Protein AF-U6DXS7-F1 (afdb_monomer_lite)

Organism: Neovison vison (NCBI:txid452646)

Structure (mmCIF, N/CA/C/O backbone):
data_AF-U6DXS7-F1
#
_entry.id   AF-U6DXS7-F1
#
loop_
_atom_site.group_PDB
_atom_site.id
_atom_site.type_symbol
_atom_site.label_atom_id
_atom_site.label_alt_id
_atom_site.label_comp_id
_atom_site.label_asym_id
_atom_site.label_entity_id
_atom_site.label_seq_id
_atom_site.pdbx_PDB_ins_code
_atom_site.Cartn_x
_atom_site.Cartn_y
_atom_site.Cartn_z
_atom_site.occupancy
_atom_site.B_iso_or_equiv
_atom_site.auth_seq_id
_atom_site.auth_comp_id
_atom_site.auth_asym_id
_atom_site.auth_atom_id
_atom_site.pdbx_PDB_model_num
ATOM 1 N N . THR A 1 1 ? -1.077 19.456 -20.149 1.00 58.97 1 THR A N 1
ATOM 2 C CA . THR A 1 1 ? -1.801 18.521 -21.049 1.00 58.97 1 THR A CA 1
ATOM 3 C C . THR A 1 1 ? -1.038 18.094 -22.308 1.00 58.97 1 THR A C 1
ATOM 5 O O . THR A 1 1 ? -1.319 17.002 -22.774 1.00 58.97 1 THR A O 1
ATOM 8 N N . LYS A 1 2 ? -0.034 18.828 -22.832 1.00 59.53 2 LYS A N 1
ATOM 9 C CA . LYS A 1 2 ? 0.814 18.350 -23.958 1.00 59.53 2 LYS A CA 1
ATOM 10 C C . LYS A 1 2 ? 1.990 17.453 -23.541 1.00 59.53 2 LYS A C 1
ATOM 12 O O . LYS A 1 2 ? 2.198 16.410 -24.142 1.00 59.53 2 LYS A O 1
ATOM 17 N N . CYS A 1 3 ? 2.721 17.796 -22.482 1.00 61.38 3 CYS A N 1
ATOM 18 C CA . CYS A 1 3 ? 3.881 16.997 -22.068 1.00 61.38 3 CYS A CA 1
ATOM 19 C C . CYS A 1 3 ? 3.487 15.617 -21.501 1.00 61.38 3 CYS A C 1
ATOM 21 O O . CYS A 1 3 ? 4.200 14.643 -21.698 1.00 61.38 3 CYS A O 1
ATOM 23 N N . GLY A 1 4 ? 2.314 15.494 -20.858 1.00 76.38 4 GLY A N 1
ATOM 24 C CA . GLY A 1 4 ? 1.849 14.204 -20.322 1.00 76.38 4 GLY A CA 1
ATOM 25 C C . GLY A 1 4 ? 1.490 13.216 -21.434 1.00 76.38 4 GLY A C 1
ATOM 26 O O . GLY A 1 4 ? 1.614 12.007 -21.269 1.00 76.38 4 GLY A O 1
ATOM 27 N N . PHE A 1 5 ? 1.101 13.741 -22.600 1.00 86.19 5 PHE A N 1
ATOM 28 C CA . PHE A 1 5 ? 0.921 12.952 -23.812 1.00 86.19 5 PHE A CA 1
ATOM 29 C C . PHE A 1 5 ? 2.259 12.415 -24.341 1.00 86.19 5 PHE A C 1
ATOM 31 O O . PHE A 1 5 ? 2.299 11.271 -24.777 1.00 86.19 5 PHE A O 1
ATOM 38 N N . LEU A 1 6 ? 3.354 13.182 -24.242 1.00 90.94 6 LEU A N 1
ATOM 39 C CA . LEU A 1 6 ? 4.676 12.752 -24.718 1.00 90.94 6 LEU A CA 1
ATOM 40 C C . LEU A 1 6 ? 5.206 11.543 -23.943 1.00 90.94 6 LEU A C 1
ATOM 42 O O . LEU A 1 6 ? 5.584 10.559 -24.568 1.00 90.94 6 LEU A O 1
ATOM 46 N N . TYR A 1 7 ? 5.165 11.569 -22.606 1.00 93.38 7 TYR A N 1
ATOM 47 C CA . TYR A 1 7 ? 5.592 10.422 -21.792 1.00 93.38 7 TYR A CA 1
ATOM 48 C C . TYR A 1 7 ? 4.755 9.166 -22.068 1.00 93.38 7 TYR A C 1
ATOM 50 O O . TYR A 1 7 ? 5.291 8.063 -22.156 1.00 93.38 7 TYR A O 1
ATOM 58 N N . ARG A 1 8 ? 3.439 9.328 -22.269 1.00 93.69 8 ARG A N 1
ATOM 59 C CA . ARG A 1 8 ? 2.556 8.217 -22.654 1.00 93.69 8 ARG A CA 1
ATOM 60 C C . ARG A 1 8 ? 2.907 7.661 -24.032 1.00 93.69 8 ARG A C 1
ATOM 62 O O . ARG A 1 8 ? 3.051 6.452 -24.179 1.00 93.69 8 ARG A O 1
ATOM 69 N N . ALA A 1 9 ? 3.042 8.535 -25.028 1.00 93.12 9 ALA A N 1
ATOM 70 C CA . ALA A 1 9 ? 3.374 8.151 -26.396 1.00 93.12 9 ALA A CA 1
ATOM 71 C C . ALA A 1 9 ? 4.741 7.457 -26.470 1.00 93.12 9 ALA A C 1
ATOM 73 O O . ALA A 1 9 ? 4.868 6.430 -27.138 1.00 93.12 9 ALA A O 1
ATOM 74 N N . LEU A 1 10 ? 5.733 7.971 -25.737 1.00 94.69 10 LEU A N 1
ATOM 75 C CA . LEU A 1 10 ? 7.047 7.352 -25.609 1.00 94.69 10 LEU A CA 1
ATOM 76 C C . LEU A 1 10 ? 6.931 5.954 -24.993 1.00 94.69 10 LEU A C 1
ATOM 78 O O . LEU A 1 10 ? 7.368 4.995 -25.619 1.00 94.69 10 LEU A O 1
ATOM 82 N N . GLY A 1 11 ? 6.269 5.812 -23.840 1.00 95.50 11 GLY A N 1
ATOM 83 C CA . GLY A 1 11 ? 6.097 4.518 -23.172 1.00 95.50 11 GLY A CA 1
ATOM 84 C C . GLY A 1 11 ? 5.448 3.453 -24.065 1.00 95.50 11 GLY A C 1
ATOM 85 O O . GLY A 1 11 ? 5.946 2.333 -24.142 1.00 95.50 11 GLY A O 1
ATOM 86 N N . PHE A 1 12 ? 4.391 3.804 -24.808 1.00 93.88 12 PHE A N 1
ATOM 87 C CA . PHE A 1 12 ? 3.774 2.887 -25.778 1.00 93.88 12 PHE A CA 1
ATOM 88 C C . PHE A 1 12 ? 4.704 2.535 -26.942 1.00 93.88 12 PHE A C 1
ATOM 90 O O . PHE A 1 12 ? 4.788 1.372 -27.326 1.00 93.88 12 PHE A O 1
ATOM 97 N N . THR A 1 13 ? 5.416 3.523 -27.489 1.00 94.50 13 THR A N 1
ATOM 98 C CA . THR A 1 13 ? 6.342 3.305 -28.610 1.00 94.50 13 THR A CA 1
ATOM 99 C C . THR A 1 13 ? 7.480 2.373 -28.204 1.00 94.50 13 THR A C 1
ATOM 101 O O . THR A 1 13 ? 7.818 1.459 -28.951 1.00 94.50 13 THR A O 1
ATOM 104 N N . LEU A 1 14 ? 8.033 2.553 -27.003 1.00 95.06 14 LEU A N 1
ATOM 105 C CA . LEU A 1 14 ? 9.077 1.683 -26.462 1.00 95.06 14 LEU A CA 1
ATOM 106 C C . LEU A 1 14 ? 8.556 0.267 -26.175 1.00 95.06 14 LEU A C 1
ATOM 108 O O . LEU A 1 14 ? 9.280 -0.700 -26.393 1.00 95.06 14 LEU A O 1
ATOM 112 N N . ALA A 1 15 ? 7.294 0.127 -25.755 1.00 93.50 15 ALA A N 1
ATOM 113 C CA . ALA A 1 15 ? 6.691 -1.178 -25.490 1.00 93.50 15 ALA A CA 1
ATOM 114 C C . ALA A 1 15 ? 6.568 -2.062 -26.744 1.00 93.50 15 ALA A C 1
ATOM 116 O O . ALA A 1 15 ? 6.666 -3.281 -26.629 1.00 93.50 15 ALA A O 1
ATOM 117 N N . THR A 1 16 ? 6.315 -1.479 -27.923 1.00 89.12 16 THR A N 1
ATOM 118 C CA . THR A 1 16 ? 5.947 -2.248 -29.131 1.00 89.12 16 THR A CA 1
ATOM 119 C C . THR A 1 16 ? 6.840 -2.018 -30.348 1.00 89.12 16 THR A C 1
ATOM 121 O O . THR A 1 16 ? 6.712 -2.744 -31.328 1.00 89.12 16 THR A O 1
ATOM 124 N N . GLY A 1 17 ? 7.674 -0.978 -30.347 1.00 75.88 17 GLY A N 1
ATOM 125 C CA . GLY A 1 17 ? 8.258 -0.429 -31.574 1.00 75.88 17 GLY A CA 1
ATOM 126 C C . GLY A 1 17 ? 9.762 -0.618 -31.754 1.00 75.88 17 GLY A C 1
ATOM 127 O O . GLY A 1 17 ? 10.264 -0.260 -32.816 1.00 75.88 17 GLY A O 1
ATOM 128 N N . LEU A 1 18 ? 10.491 -1.131 -30.757 1.00 79.88 18 LEU A N 1
ATOM 129 C CA . LEU A 1 18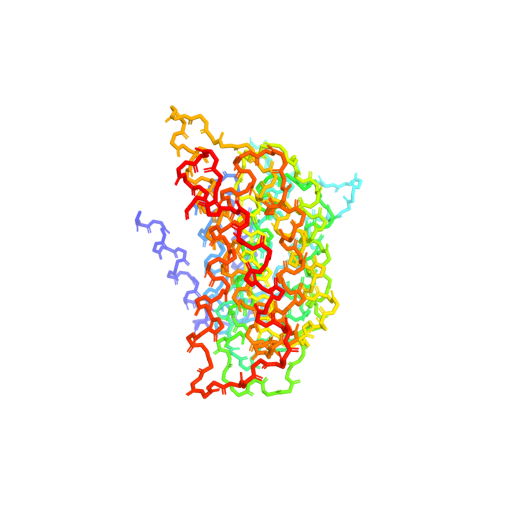 ? 11.958 -1.181 -30.772 1.00 79.88 18 LEU A CA 1
ATOM 130 C C . LEU A 1 18 ? 12.524 -2.491 -30.202 1.00 79.88 18 LEU A C 1
ATOM 132 O O . LEU A 1 18 ? 11.894 -3.170 -29.393 1.00 79.88 18 LEU A 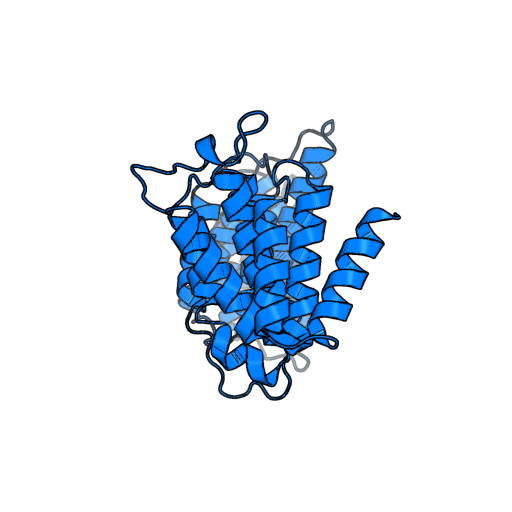O 1
ATOM 136 N N . GLU A 1 19 ? 13.750 -2.808 -30.623 1.00 90.12 19 GLU A N 1
ATOM 137 C CA . GLU A 1 19 ? 14.589 -3.863 -30.042 1.00 90.12 19 GLU A CA 1
ATOM 138 C C . GLU A 1 19 ? 15.027 -3.486 -28.619 1.00 90.12 19 GLU A C 1
ATOM 140 O O . GLU A 1 19 ? 15.211 -2.302 -28.318 1.00 90.12 19 GLU A O 1
ATOM 145 N N . ALA A 1 20 ? 15.227 -4.493 -27.762 1.00 91.44 20 ALA A N 1
ATOM 146 C CA . ALA A 1 20 ? 15.524 -4.309 -26.339 1.00 91.44 20 ALA A CA 1
ATOM 147 C C . ALA A 1 20 ? 16.720 -3.370 -26.093 1.00 91.44 20 ALA A C 1
ATOM 149 O O . ALA A 1 20 ? 16.593 -2.435 -25.308 1.00 91.44 20 ALA A O 1
ATOM 150 N N . ASP A 1 21 ? 17.815 -3.531 -26.839 1.00 92.00 21 ASP A N 1
ATOM 151 C CA . ASP A 1 21 ? 19.034 -2.723 -26.692 1.00 92.00 21 ASP A CA 1
ATOM 152 C C . ASP A 1 21 ? 18.779 -1.220 -26.921 1.00 92.00 21 ASP A C 1
ATOM 154 O O . ASP A 1 21 ? 19.342 -0.358 -26.248 1.00 92.00 21 ASP A O 1
ATOM 158 N N . LYS A 1 22 ? 17.883 -0.875 -27.858 1.00 94.00 22 LYS A N 1
ATOM 159 C CA . LYS A 1 22 ? 17.514 0.527 -28.128 1.00 94.00 22 LYS A CA 1
ATOM 160 C C . LYS A 1 22 ? 16.603 1.079 -27.040 1.00 94.00 22 LYS A C 1
ATOM 162 O O . LYS A 1 22 ? 16.736 2.241 -26.662 1.00 94.00 22 LYS A O 1
ATOM 167 N N . VAL A 1 23 ? 15.677 0.253 -26.550 1.00 95.38 23 VAL A N 1
ATOM 168 C CA . VAL A 1 23 ? 14.800 0.611 -25.428 1.00 95.38 23 VAL A CA 1
ATOM 169 C C . VAL A 1 23 ? 15.635 0.888 -24.180 1.00 95.38 23 VAL A C 1
ATOM 171 O O . VAL A 1 23 ? 15.402 1.896 -23.519 1.00 95.38 23 VAL A O 1
ATOM 174 N N . GLU A 1 24 ? 16.636 0.053 -23.901 1.00 95.75 24 GLU A N 1
ATOM 175 C CA . GLU A 1 24 ? 17.546 0.205 -22.766 1.00 95.75 24 GLU A CA 1
ATOM 176 C C . GLU A 1 24 ? 18.239 1.574 -22.769 1.00 95.75 24 GLU A C 1
ATOM 178 O O . GLU A 1 24 ? 18.126 2.327 -21.800 1.00 95.75 24 GLU A O 1
ATOM 183 N N . VAL A 1 25 ? 18.874 1.939 -23.889 1.00 95.12 25 VAL A N 1
ATOM 184 C CA . VAL A 1 25 ? 19.576 3.226 -24.036 1.00 95.12 25 VAL A CA 1
ATOM 185 C C . VAL A 1 25 ? 18.632 4.410 -23.814 1.00 95.12 25 VAL A C 1
ATOM 187 O O . VAL A 1 25 ? 18.968 5.331 -23.068 1.00 95.12 25 VAL A O 1
ATOM 190 N N . LEU A 1 26 ? 17.442 4.386 -24.422 1.00 96.19 26 LEU A N 1
ATOM 191 C CA . LEU A 1 26 ? 16.477 5.487 -24.331 1.00 96.19 26 LEU A CA 1
ATOM 192 C C . LEU A 1 26 ? 15.889 5.639 -22.924 1.00 96.19 26 LEU A C 1
ATOM 194 O O . LEU A 1 26 ? 15.732 6.760 -22.440 1.00 96.19 26 LEU A O 1
ATOM 198 N N . LEU A 1 27 ? 15.563 4.529 -22.259 1.00 97.25 27 LEU A N 1
ATOM 199 C CA . LEU A 1 27 ? 15.043 4.554 -20.892 1.00 97.25 27 LEU A CA 1
ATOM 200 C C . LEU A 1 27 ? 16.102 5.035 -19.901 1.00 97.25 27 LEU A C 1
ATOM 202 O O . LEU A 1 27 ? 15.799 5.837 -19.019 1.00 97.25 27 LEU A O 1
ATOM 206 N N . LEU A 1 28 ? 17.346 4.588 -20.062 1.00 94.69 28 LEU A N 1
ATOM 207 C CA . LEU A 1 28 ? 18.432 5.010 -19.194 1.00 94.69 28 LEU A CA 1
ATOM 208 C C . LEU A 1 28 ? 18.748 6.503 -19.377 1.00 94.69 28 LEU A C 1
ATOM 210 O O . LEU A 1 28 ? 18.893 7.235 -18.397 1.00 94.69 28 LEU A O 1
ATOM 214 N N . GLU A 1 29 ? 18.786 6.986 -20.622 1.00 93.12 29 GLU A N 1
ATOM 215 C CA . GLU A 1 29 ? 18.927 8.414 -20.920 1.00 93.12 29 GLU A CA 1
ATOM 216 C C . GLU A 1 29 ? 17.787 9.236 -20.296 1.00 93.12 29 GLU A C 1
ATOM 218 O O . GLU A 1 29 ? 18.031 10.306 -19.731 1.00 93.12 29 GLU A O 1
ATOM 223 N N . LEU A 1 30 ? 16.554 8.721 -20.341 1.00 95.38 30 LEU A N 1
ATOM 224 C CA . LEU A 1 30 ? 15.399 9.358 -19.716 1.00 95.38 30 LEU A CA 1
ATOM 225 C C . LEU A 1 30 ? 15.571 9.484 -18.195 1.00 95.38 30 LEU A C 1
ATOM 227 O O . LEU A 1 30 ? 15.332 10.565 -17.654 1.00 95.38 30 LEU A O 1
ATOM 231 N N . LEU A 1 31 ? 16.041 8.437 -17.507 1.00 93.81 31 LEU A N 1
ATOM 232 C CA . LEU A 1 31 ? 16.305 8.488 -16.062 1.00 93.81 31 LEU A CA 1
ATOM 233 C C . LEU A 1 31 ? 17.365 9.537 -15.708 1.00 93.81 31 LEU A C 1
ATOM 235 O O . LEU A 1 31 ? 17.186 10.274 -14.738 1.00 93.81 31 LEU A O 1
ATOM 239 N N . TYR A 1 32 ? 18.426 9.660 -16.513 1.00 89.56 32 TYR A N 1
ATOM 240 C CA . TYR A 1 32 ? 19.469 10.670 -16.303 1.00 89.56 32 TYR A CA 1
ATOM 241 C C . TYR A 1 32 ? 19.018 12.103 -16.599 1.00 89.56 32 TYR A C 1
ATOM 243 O O . TYR A 1 32 ? 19.506 13.050 -15.981 1.00 89.56 32 TYR A O 1
ATOM 251 N N . LYS A 1 33 ? 18.088 12.291 -17.539 1.00 89.31 33 LYS A N 1
ATOM 252 C CA . LYS A 1 33 ? 17.583 13.618 -17.924 1.00 89.31 33 LYS A CA 1
ATOM 253 C C . LYS A 1 33 ? 16.351 14.065 -17.148 1.00 89.31 33 LYS A C 1
ATOM 255 O O . LYS A 1 33 ? 15.948 15.219 -17.297 1.00 89.31 33 LYS A O 1
ATOM 260 N N . THR A 1 34 ? 15.770 13.202 -16.323 1.00 90.69 34 THR A N 1
ATOM 261 C CA . THR A 1 34 ? 14.596 13.548 -15.519 1.00 90.69 34 THR A CA 1
ATOM 262 C C . THR A 1 34 ? 14.962 14.584 -14.450 1.00 90.69 34 THR A C 1
ATOM 264 O O . THR A 1 34 ? 16.041 14.551 -13.846 1.00 90.69 34 THR A O 1
ATOM 267 N N . ASP A 1 35 ? 14.077 15.554 -14.234 1.00 89.69 35 ASP A N 1
ATOM 268 C CA . ASP A 1 35 ? 14.083 16.383 -13.031 1.00 89.69 35 ASP A CA 1
ATOM 269 C C . ASP A 1 35 ? 13.142 15.763 -11.992 1.00 89.69 35 ASP A C 1
ATOM 271 O O . ASP A 1 35 ? 11.930 15.958 -12.023 1.00 89.69 35 ASP A O 1
ATOM 275 N N . TYR A 1 36 ? 13.699 14.989 -11.060 1.00 89.44 36 TYR A N 1
ATOM 276 C CA . TYR A 1 36 ? 12.908 14.319 -10.025 1.00 89.44 36 TYR A CA 1
ATOM 277 C C . TYR A 1 36 ? 12.264 15.296 -9.026 1.00 89.44 36 TYR A C 1
ATOM 279 O O . TYR A 1 36 ? 11.293 14.930 -8.357 1.00 89.44 36 TYR A O 1
ATOM 287 N N . GLY A 1 37 ? 12.786 16.525 -8.915 1.00 88.44 37 GLY A N 1
ATOM 288 C CA . GLY A 1 37 ? 12.207 17.578 -8.080 1.00 88.44 37 GLY A CA 1
ATOM 289 C C . GLY A 1 37 ? 10.934 18.176 -8.679 1.00 88.44 37 GLY A C 1
ATOM 290 O O . GLY A 1 37 ? 10.124 18.743 -7.949 1.00 88.44 37 GLY A O 1
ATOM 291 N N . ASN A 1 38 ? 10.733 18.010 -9.986 1.00 91.00 38 ASN A N 1
ATOM 292 C CA . ASN A 1 38 ? 9.528 18.414 -10.681 1.00 91.00 38 ASN A CA 1
ATOM 293 C C . ASN A 1 38 ? 8.506 17.264 -10.678 1.00 91.00 38 ASN A C 1
ATOM 295 O O . ASN A 1 38 ? 8.727 16.216 -11.283 1.00 91.00 38 ASN A O 1
ATOM 299 N N . ASP A 1 39 ? 7.367 17.462 -10.010 1.00 91.25 39 ASP A N 1
ATOM 300 C CA . ASP A 1 39 ? 6.324 16.432 -9.892 1.00 91.25 39 ASP A CA 1
ATOM 301 C C . ASP A 1 39 ? 5.822 15.948 -11.255 1.00 91.25 39 ASP A C 1
ATOM 303 O O . ASP A 1 39 ? 5.577 14.758 -11.442 1.00 91.25 39 ASP A O 1
ATOM 307 N N . PHE A 1 40 ? 5.723 16.856 -12.224 1.00 91.88 40 PHE A N 1
ATOM 308 C CA . PHE A 1 40 ? 5.237 16.538 -13.556 1.00 91.88 40 PHE A CA 1
ATOM 309 C C . PHE A 1 40 ? 6.220 15.638 -14.327 1.00 91.88 40 PHE A C 1
ATOM 311 O O . PHE A 1 40 ? 5.797 14.638 -14.912 1.00 91.88 40 PHE A O 1
ATOM 318 N N . ASP A 1 41 ? 7.520 15.948 -14.310 1.00 93.06 41 ASP A N 1
ATOM 319 C CA . ASP A 1 41 ? 8.536 15.097 -14.943 1.00 93.06 41 ASP A CA 1
ATOM 320 C C . ASP A 1 41 ? 8.671 13.757 -14.223 1.00 93.06 41 ASP A C 1
ATOM 322 O O . ASP A 1 41 ? 8.710 12.711 -14.875 1.00 93.06 41 ASP A O 1
ATOM 326 N N . ARG A 1 42 ? 8.650 13.770 -12.883 1.00 93.94 42 ARG A N 1
ATOM 327 C CA . ARG A 1 42 ? 8.684 12.559 -12.057 1.00 93.94 42 ARG A CA 1
ATOM 328 C C . ARG A 1 42 ? 7.516 11.623 -12.381 1.00 93.94 42 ARG A C 1
ATOM 330 O O . ARG A 1 42 ? 7.734 10.443 -12.642 1.00 93.94 42 ARG A O 1
ATOM 337 N N . GLU A 1 43 ? 6.283 12.125 -12.398 1.00 94.94 43 GLU A N 1
ATOM 338 C CA . GLU A 1 43 ? 5.105 11.325 -12.763 1.00 94.94 43 GLU A CA 1
ATOM 339 C C . GLU A 1 43 ? 5.136 10.869 -14.226 1.00 94.94 43 GLU A C 1
ATOM 341 O O . GLU A 1 43 ? 4.728 9.747 -14.542 1.00 94.94 43 GLU A O 1
ATOM 346 N N . GLY A 1 44 ? 5.653 11.719 -15.115 1.00 96.50 44 GLY A N 1
ATOM 347 C CA . GLY A 1 44 ? 5.842 11.416 -16.525 1.00 96.50 44 GLY A CA 1
ATOM 348 C C . GLY A 1 44 ? 6.751 10.211 -16.752 1.00 96.50 44 GLY A C 1
ATOM 349 O O . GLY A 1 44 ? 6.344 9.250 -17.413 1.00 96.50 44 GLY A O 1
ATOM 350 N N . VAL A 1 45 ? 7.956 10.222 -16.173 1.00 96.94 45 VAL A N 1
ATOM 351 C CA . VAL A 1 45 ? 8.906 9.109 -16.318 1.00 96.94 45 VAL A CA 1
ATOM 352 C C . VAL A 1 45 ? 8.367 7.823 -15.685 1.00 96.94 45 VAL A C 1
ATOM 354 O O . VAL A 1 45 ? 8.456 6.766 -16.308 1.00 96.94 45 VAL A O 1
ATOM 357 N N . ILE A 1 46 ? 7.701 7.906 -14.524 1.00 97.62 46 ILE A N 1
ATOM 358 C CA . ILE A 1 46 ? 7.063 6.755 -13.863 1.00 97.62 46 ILE A CA 1
ATOM 359 C C . ILE A 1 46 ? 6.045 6.087 -14.792 1.00 97.62 46 ILE A C 1
ATOM 361 O O . ILE A 1 46 ? 6.043 4.864 -14.957 1.00 97.62 46 ILE A O 1
ATOM 365 N N . LEU A 1 47 ? 5.177 6.886 -15.415 1.00 97.06 47 LEU A N 1
ATOM 366 C CA . LEU A 1 47 ? 4.165 6.374 -16.331 1.00 97.06 47 LEU A CA 1
ATOM 367 C C . LEU A 1 47 ? 4.789 5.792 -17.606 1.00 97.06 47 LEU A C 1
ATOM 369 O O . LEU A 1 47 ? 4.332 4.757 -18.088 1.00 97.06 47 LEU A O 1
ATOM 373 N N . CYS A 1 48 ? 5.832 6.432 -18.140 1.00 97.69 48 CYS A N 1
ATOM 374 C CA . CYS A 1 48 ? 6.563 5.939 -19.307 1.00 97.69 48 CYS A CA 1
ATOM 375 C C . CYS A 1 48 ? 7.152 4.543 -19.051 1.00 97.69 48 CYS A C 1
ATOM 377 O O . CYS A 1 48 ? 6.965 3.643 -19.870 1.00 97.69 48 CYS A O 1
ATOM 379 N N . PHE A 1 49 ? 7.801 4.346 -17.898 1.00 97.81 49 PHE A N 1
ATOM 380 C CA . PHE A 1 49 ? 8.373 3.059 -17.490 1.00 97.81 49 PHE A CA 1
ATOM 381 C C . PHE A 1 49 ? 7.301 1.978 -17.316 1.00 97.81 49 PHE A C 1
ATOM 383 O O . PHE A 1 49 ? 7.456 0.875 -17.841 1.00 97.81 49 PHE A O 1
ATOM 390 N N . GLY A 1 50 ? 6.185 2.307 -16.656 1.00 96.94 50 GLY A N 1
ATOM 391 C CA . GLY A 1 50 ? 5.048 1.393 -16.536 1.00 96.94 50 GLY A CA 1
ATOM 392 C C . GLY A 1 50 ? 4.520 0.954 -17.900 1.00 96.94 50 GLY A C 1
ATOM 393 O O . GLY A 1 50 ? 4.478 -0.234 -18.201 1.00 96.94 50 GLY A O 1
ATOM 394 N N . LEU A 1 51 ? 4.192 1.905 -18.778 1.00 96.81 51 LEU A N 1
ATOM 395 C CA . LEU A 1 51 ? 3.682 1.594 -20.117 1.00 96.81 51 LEU A CA 1
ATOM 396 C C . LEU A 1 51 ? 4.672 0.767 -20.948 1.00 96.81 51 LEU A C 1
ATOM 398 O O . LEU A 1 51 ? 4.252 -0.178 -21.617 1.00 96.81 51 LEU A O 1
ATOM 402 N N . CYS A 1 52 ? 5.970 1.071 -20.862 1.00 97.06 52 CYS A N 1
ATOM 403 C CA . CYS A 1 52 ? 7.022 0.307 -21.530 1.00 97.06 52 CYS A CA 1
ATOM 404 C C . CYS A 1 52 ? 7.064 -1.156 -21.053 1.00 97.06 52 CYS A C 1
ATOM 406 O O . CYS A 1 52 ? 7.240 -2.076 -21.857 1.00 97.06 52 CYS A O 1
ATOM 408 N N . ALA A 1 53 ? 6.833 -1.402 -19.758 1.00 96.81 53 ALA A N 1
ATOM 409 C CA . ALA A 1 53 ? 6.867 -2.743 -19.178 1.00 96.81 53 ALA A CA 1
ATOM 410 C C . ALA A 1 53 ? 5.819 -3.701 -19.766 1.00 96.81 53 ALA A C 1
ATOM 412 O O . ALA A 1 53 ? 6.008 -4.915 -19.705 1.00 96.81 53 ALA A O 1
ATOM 413 N N . ARG A 1 54 ? 4.760 -3.185 -20.404 1.00 94.25 54 ARG A N 1
ATOM 414 C CA . ARG A 1 54 ? 3.733 -4.003 -21.066 1.00 94.25 54 ARG A CA 1
ATOM 415 C C . ARG A 1 54 ? 4.302 -4.951 -22.127 1.00 94.25 54 ARG A C 1
ATOM 417 O O . ARG A 1 54 ? 3.767 -6.042 -22.301 1.00 94.25 54 ARG A O 1
ATOM 424 N N . GLY A 1 55 ? 5.353 -4.534 -22.834 1.00 93.06 55 GLY A N 1
ATOM 425 C CA . GLY A 1 55 ? 6.044 -5.354 -23.839 1.00 93.06 55 GLY A CA 1
ATOM 426 C C . GLY A 1 55 ? 7.513 -5.634 -23.519 1.00 93.06 55 GLY A C 1
ATOM 427 O O . GLY A 1 55 ? 8.104 -6.528 -24.112 1.00 93.06 55 GLY A O 1
ATOM 428 N N . GLN A 1 56 ? 8.103 -4.892 -22.576 1.00 95.12 56 GLN A N 1
ATOM 429 C CA . GLN A 1 56 ? 9.546 -4.882 -22.319 1.00 95.12 56 GLN A CA 1
ATOM 430 C C . GLN A 1 56 ? 9.886 -5.045 -20.826 1.00 95.12 56 GLN A C 1
ATOM 432 O O . GLN A 1 56 ? 10.889 -4.506 -20.368 1.00 95.12 56 GLN A O 1
ATOM 437 N N . VAL A 1 57 ? 9.070 -5.761 -20.033 1.00 96.62 57 VAL A N 1
ATOM 438 C CA . VAL A 1 57 ? 9.243 -5.857 -18.562 1.00 96.62 57 VAL A CA 1
ATOM 439 C C . VAL A 1 57 ? 10.673 -6.200 -18.131 1.00 96.62 57 VAL A C 1
ATOM 441 O O . VAL A 1 57 ? 11.216 -5.527 -17.260 1.00 96.62 57 VAL A O 1
ATOM 444 N N . LYS A 1 58 ? 11.316 -7.186 -18.768 1.00 96.25 58 LYS A N 1
ATOM 445 C CA . LYS A 1 58 ? 12.691 -7.585 -18.437 1.00 96.25 58 LYS A CA 1
ATOM 446 C C . LYS A 1 58 ? 13.682 -6.444 -18.684 1.00 96.25 58 LYS A C 1
ATOM 448 O O . LYS A 1 58 ? 14.480 -6.136 -17.809 1.00 96.25 58 LYS A O 1
ATOM 453 N N . THR A 1 59 ? 13.594 -5.799 -19.845 1.00 97.06 59 THR A N 1
ATOM 454 C CA . THR A 1 59 ? 14.428 -4.648 -20.217 1.00 97.06 59 THR A CA 1
ATOM 455 C C . THR A 1 59 ? 14.236 -3.495 -19.234 1.00 97.06 59 THR A C 1
ATOM 457 O O . THR A 1 59 ? 15.208 -2.933 -18.748 1.00 97.06 59 THR A O 1
ATOM 460 N N . VAL A 1 60 ? 12.988 -3.180 -18.876 1.00 98.12 60 VAL A N 1
ATOM 461 C CA . VAL A 1 60 ? 12.671 -2.104 -17.927 1.00 98.12 60 VAL A CA 1
ATOM 462 C C . VAL A 1 60 ? 13.258 -2.386 -16.541 1.00 98.12 60 VAL A C 1
ATOM 464 O O . VAL A 1 60 ? 13.878 -1.503 -15.955 1.00 98.12 60 VAL A O 1
ATOM 467 N N . LEU A 1 61 ? 13.100 -3.609 -16.022 1.00 98.25 61 LEU A N 1
ATOM 468 C CA . LEU A 1 61 ? 13.662 -3.998 -14.725 1.00 98.25 61 LEU A CA 1
ATOM 469 C C . LEU A 1 61 ? 15.197 -3.970 -14.731 1.00 98.25 61 LEU A C 1
ATOM 471 O O . LEU A 1 61 ? 15.790 -3.509 -13.759 1.00 98.25 61 LEU A O 1
ATOM 475 N N . ASN A 1 62 ? 15.829 -4.397 -15.828 1.00 97.62 62 ASN A N 1
ATOM 476 C CA . ASN A 1 62 ? 17.280 -4.305 -15.993 1.00 97.62 62 ASN A CA 1
ATOM 477 C C . ASN A 1 62 ? 17.755 -2.847 -16.000 1.00 97.62 62 ASN A C 1
ATOM 479 O O . ASN A 1 62 ? 18.694 -2.522 -15.289 1.00 97.62 62 ASN A O 1
ATOM 483 N N . VAL A 1 63 ? 17.079 -1.950 -16.730 1.00 97.75 63 VAL A N 1
ATOM 484 C CA . VAL A 1 63 ? 17.426 -0.517 -16.755 1.00 97.75 63 VAL A CA 1
ATOM 485 C C . VAL A 1 63 ? 17.330 0.112 -15.367 1.00 97.75 63 VAL A C 1
ATOM 487 O O . VAL A 1 63 ? 18.202 0.895 -14.995 1.00 97.75 63 VAL A O 1
ATOM 490 N N . LEU A 1 64 ? 16.280 -0.207 -14.601 1.00 97.69 64 LEU A N 1
ATOM 491 C CA . LEU A 1 64 ? 16.136 0.295 -13.232 1.00 97.69 64 LEU A CA 1
ATOM 492 C C . LEU A 1 64 ? 17.293 -0.185 -12.348 1.00 97.69 64 LEU A C 1
ATOM 494 O O . LEU A 1 64 ? 17.891 0.627 -11.647 1.00 97.69 64 LEU A O 1
ATOM 498 N N . HIS A 1 65 ? 17.647 -1.468 -12.436 1.00 95.44 65 HIS A N 1
ATOM 499 C CA . HIS A 1 65 ? 18.775 -2.027 -11.697 1.00 95.44 65 HIS A CA 1
ATOM 500 C C . HIS A 1 65 ? 20.116 -1.388 -12.094 1.00 95.44 65 HIS A C 1
ATOM 502 O O . HIS A 1 65 ? 20.879 -0.966 -11.229 1.00 95.44 65 HIS A O 1
ATOM 508 N N . ASP A 1 66 ? 20.383 -1.255 -13.392 1.00 93.50 66 ASP A N 1
ATOM 509 C CA . ASP A 1 66 ? 21.591 -0.620 -13.919 1.00 93.50 66 ASP A CA 1
ATOM 510 C C . ASP A 1 66 ? 21.714 0.839 -13.480 1.00 93.50 66 ASP A C 1
ATOM 512 O O . ASP A 1 66 ? 22.804 1.316 -13.159 1.00 93.50 66 ASP A O 1
ATOM 516 N N . PHE A 1 67 ? 20.600 1.571 -13.490 1.00 92.19 67 PHE A N 1
ATOM 517 C CA . PHE A 1 67 ? 20.569 2.950 -13.030 1.00 92.19 67 PHE A CA 1
ATOM 518 C C . PHE A 1 67 ? 20.928 3.041 -11.544 1.00 92.19 67 PHE A C 1
ATOM 520 O O . PHE A 1 67 ? 21.767 3.864 -11.184 1.00 92.19 67 PHE A O 1
ATOM 527 N N . GLU A 1 68 ? 20.357 2.172 -10.707 1.00 90.19 68 GLU A N 1
ATOM 528 C CA . GLU A 1 68 ? 20.649 2.077 -9.269 1.00 90.19 68 GLU A CA 1
ATOM 529 C C . GLU A 1 68 ? 22.135 1.806 -8.983 1.00 90.19 68 GLU A C 1
ATOM 531 O O . GLU A 1 68 ? 22.754 2.527 -8.198 1.00 90.19 68 GLU A O 1
ATOM 536 N N . GLU 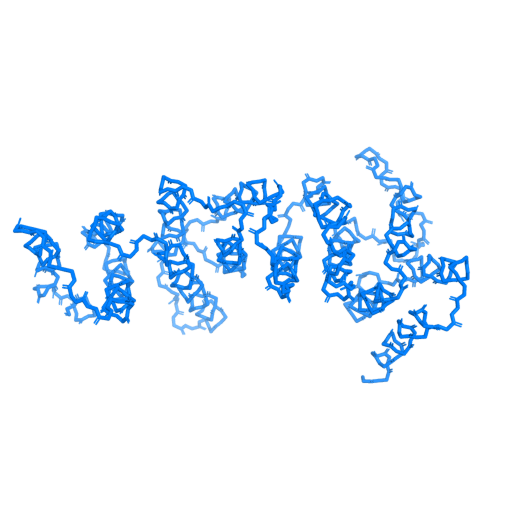A 1 69 ? 22.739 0.832 -9.670 1.00 86.81 69 GLU A N 1
ATOM 537 C CA . GLU A 1 69 ? 24.171 0.522 -9.532 1.00 86.81 69 GLU A CA 1
ATOM 538 C C . GLU A 1 69 ? 25.047 1.736 -9.886 1.00 86.81 69 GLU A C 1
ATOM 540 O O . GLU A 1 69 ? 26.024 2.055 -9.199 1.00 86.81 69 GLU A O 1
ATOM 545 N N . ARG A 1 70 ? 24.674 2.474 -10.940 1.00 83.75 70 ARG A N 1
ATOM 546 C CA . ARG A 1 70 ? 25.437 3.634 -11.428 1.00 83.75 70 ARG A CA 1
ATOM 547 C C . ARG A 1 70 ? 25.305 4.867 -10.539 1.00 83.75 70 ARG A C 1
ATOM 549 O O . ARG A 1 70 ? 26.237 5.671 -10.498 1.00 83.75 70 ARG A O 1
ATOM 556 N N . ILE A 1 71 ? 24.183 5.043 -9.840 1.00 78.06 71 ILE A N 1
ATOM 557 C CA . ILE A 1 71 ? 23.991 6.175 -8.919 1.00 78.06 71 ILE A CA 1
ATOM 558 C C . ILE A 1 71 ? 24.618 5.953 -7.530 1.00 78.06 71 ILE A C 1
ATOM 560 O O . ILE A 1 71 ? 24.553 6.859 -6.701 1.00 78.06 71 ILE A O 1
ATOM 564 N N . GLN A 1 72 ? 25.285 4.808 -7.311 1.00 64.88 72 GLN A N 1
ATOM 565 C CA . GLN A 1 72 ? 25.991 4.406 -6.086 1.00 64.88 72 GLN A CA 1
ATOM 566 C C . GLN A 1 72 ? 25.139 4.553 -4.813 1.00 64.88 72 GLN A C 1
ATOM 568 O O . GLN A 1 72 ? 25.158 5.568 -4.117 1.00 64.88 72 GLN A O 1
ATOM 573 N N . GLU A 1 73 ? 24.444 3.477 -4.448 1.00 57.06 73 GLU A N 1
ATOM 574 C CA . GLU A 1 73 ? 23.597 3.373 -3.250 1.00 57.06 73 GLU A CA 1
ATOM 575 C C . GLU A 1 73 ? 24.365 3.232 -1.913 1.00 57.06 73 GLU A C 1
ATOM 577 O O . GLU A 1 73 ? 23.832 2.692 -0.946 1.00 57.06 73 GLU A O 1
ATOM 582 N N . SER A 1 74 ? 25.617 3.689 -1.802 1.00 50.47 74 SER A N 1
ATOM 583 C CA . SER A 1 74 ? 26.357 3.563 -0.536 1.00 50.47 74 SER A CA 1
ATOM 584 C C . SER A 1 74 ? 25.875 4.605 0.487 1.00 50.47 74 SER A C 1
ATOM 586 O O . SER A 1 74 ? 25.780 5.799 0.182 1.00 50.47 74 SER A O 1
ATOM 588 N N . GLU A 1 75 ? 25.602 4.172 1.727 1.00 48.03 75 GLU A N 1
ATOM 589 C CA . GLU A 1 75 ? 25.195 5.059 2.833 1.00 48.03 75 GLU A CA 1
ATOM 590 C C . GLU A 1 75 ? 26.197 6.204 3.064 1.00 48.03 75 GLU A C 1
ATOM 592 O O . GLU A 1 75 ? 25.794 7.310 3.435 1.00 48.03 75 GLU A O 1
ATOM 597 N N . GLN A 1 76 ? 27.479 5.959 2.769 1.00 44.12 76 GLN A N 1
ATOM 598 C CA . GLN A 1 76 ? 28.598 6.881 2.975 1.00 44.12 76 GLN A CA 1
ATOM 599 C C . GLN A 1 76 ? 28.900 7.779 1.763 1.00 44.12 76 GLN A C 1
ATOM 601 O O . GLN A 1 76 ? 29.606 8.776 1.905 1.00 44.12 76 GLN A O 1
ATOM 606 N N . SER A 1 77 ? 28.382 7.469 0.570 1.00 49.62 77 SER A N 1
ATOM 607 C CA . SER A 1 77 ? 28.760 8.165 -0.666 1.00 49.62 77 SER A CA 1
ATOM 608 C C . SER A 1 77 ? 27.625 8.221 -1.689 1.00 49.62 77 SER A C 1
ATOM 610 O O . SER A 1 77 ? 27.780 7.784 -2.827 1.00 49.62 77 SER A O 1
ATOM 612 N N . TRP A 1 78 ? 26.490 8.815 -1.320 1.00 55.41 78 TRP A N 1
ATOM 613 C CA . TRP A 1 78 ? 25.488 9.236 -2.307 1.00 55.41 78 TRP A CA 1
ATOM 614 C C . TRP A 1 78 ? 26.046 10.397 -3.136 1.00 55.41 78 TRP A C 1
ATOM 616 O O . TRP A 1 78 ? 25.812 11.571 -2.854 1.00 55.41 78 TRP A O 1
ATOM 626 N N . GLN A 1 79 ? 26.835 10.059 -4.153 1.00 53.47 79 GLN A N 1
ATOM 627 C CA . GLN A 1 79 ? 27.542 10.980 -5.046 1.00 53.47 79 GLN A CA 1
ATOM 628 C C . GLN A 1 79 ? 26.606 11.542 -6.134 1.00 53.47 79 GLN A C 1
ATOM 630 O O . GLN A 1 79 ? 27.036 11.878 -7.236 1.00 53.47 79 GLN A O 1
ATOM 635 N N . ILE A 1 80 ? 25.305 11.676 -5.849 1.00 51.34 80 ILE A N 1
ATOM 636 C CA . ILE A 1 80 ? 24.353 12.221 -6.825 1.00 51.34 80 ILE A CA 1
ATOM 637 C C . ILE A 1 80 ? 24.482 13.741 -6.994 1.00 51.34 80 ILE A C 1
ATOM 639 O O . ILE A 1 80 ? 24.162 14.282 -8.055 1.00 51.34 80 ILE A O 1
ATOM 643 N N . GLY A 1 81 ? 25.064 14.432 -6.008 1.00 46.94 81 GLY A N 1
ATOM 644 C CA . GLY A 1 81 ? 25.397 15.856 -6.121 1.00 46.94 81 GLY A CA 1
ATOM 645 C C . GLY A 1 81 ? 26.290 16.206 -7.325 1.00 46.94 81 GLY A C 1
ATOM 646 O O . GLY A 1 81 ? 26.408 17.379 -7.662 1.00 46.94 81 GLY A O 1
ATOM 647 N N . ALA A 1 82 ? 26.882 15.211 -8.000 1.00 48.62 82 ALA A N 1
ATOM 648 C CA . ALA A 1 82 ? 27.712 15.386 -9.189 1.00 48.62 82 ALA A CA 1
ATOM 649 C C . ALA A 1 82 ? 26.962 15.313 -10.541 1.00 48.62 82 ALA A C 1
ATOM 651 O O . ALA A 1 82 ? 27.538 15.717 -11.551 1.00 48.62 82 ALA A O 1
ATOM 652 N N . TRP A 1 83 ? 25.711 14.832 -10.603 1.00 54.09 83 TRP A N 1
ATOM 653 C CA . TRP A 1 83 ? 25.037 14.561 -11.893 1.00 54.09 83 TRP A CA 1
ATOM 654 C C . TRP A 1 83 ? 24.246 15.750 -12.453 1.00 54.09 83 TRP A C 1
ATOM 656 O O . TRP A 1 83 ? 24.086 15.865 -13.667 1.00 54.09 83 TRP A O 1
ATOM 666 N N . ARG A 1 84 ? 23.828 16.694 -11.600 1.00 56.44 84 ARG A N 1
ATOM 667 C CA . ARG A 1 84 ? 23.375 18.029 -12.017 1.00 56.44 84 ARG A CA 1
ATOM 668 C C . ARG A 1 84 ? 23.956 19.093 -11.098 1.00 56.44 84 ARG A C 1
ATOM 670 O O . ARG A 1 84 ? 23.639 19.126 -9.914 1.00 56.44 84 ARG A O 1
ATOM 677 N N . LYS A 1 85 ? 24.772 19.984 -11.667 1.00 56.84 85 LYS A N 1
ATOM 678 C CA . LYS A 1 85 ? 25.427 21.080 -10.935 1.00 56.84 85 LYS A CA 1
ATOM 679 C C . LYS A 1 85 ? 24.444 22.144 -10.435 1.00 56.84 85 LYS A C 1
ATOM 681 O O . LYS A 1 85 ? 24.683 22.720 -9.382 1.00 56.84 85 LYS A O 1
ATOM 686 N N . ASP A 1 86 ? 23.343 22.364 -11.155 1.00 58.53 86 ASP A N 1
ATOM 687 C CA . ASP A 1 86 ? 22.407 23.457 -10.853 1.00 58.53 86 ASP A CA 1
ATOM 688 C C . ASP A 1 86 ? 21.278 23.027 -9.898 1.00 58.53 86 ASP A C 1
ATOM 690 O O . ASP A 1 86 ? 20.868 23.791 -9.024 1.00 58.53 86 ASP A O 1
ATOM 694 N N . HIS A 1 87 ? 20.801 21.782 -10.024 1.00 63.69 87 HIS A N 1
ATOM 695 C CA . HIS A 1 87 ? 19.734 21.191 -9.205 1.00 63.69 87 HIS A CA 1
ATOM 696 C C . HIS A 1 87 ? 20.099 19.750 -8.815 1.00 63.69 87 HIS A C 1
ATOM 698 O O . HIS A 1 87 ? 19.748 18.813 -9.537 1.00 63.69 87 HIS A O 1
ATOM 704 N N . PRO A 1 88 ? 20.830 19.550 -7.703 1.00 71.44 88 PRO A N 1
ATOM 705 C CA . PRO A 1 88 ? 21.230 18.219 -7.266 1.00 71.44 88 PRO A CA 1
ATOM 706 C C . PRO A 1 88 ? 19.995 17.394 -6.896 1.00 71.44 88 PRO A C 1
ATOM 708 O O . PRO A 1 88 ? 19.100 17.880 -6.197 1.00 71.44 88 PRO A O 1
ATOM 711 N N . TRP A 1 89 ? 19.931 16.137 -7.344 1.00 80.06 89 TRP A N 1
ATOM 712 C CA . TRP A 1 89 ? 18.801 15.292 -6.969 1.00 80.06 89 TRP A CA 1
ATOM 713 C C . TRP A 1 89 ? 18.833 14.973 -5.474 1.00 80.06 89 TRP A C 1
ATOM 715 O O . TRP A 1 89 ? 19.867 14.606 -4.907 1.00 80.06 89 TRP A O 1
ATOM 725 N N . ARG A 1 90 ? 17.659 15.054 -4.848 1.00 84.25 90 ARG A N 1
ATOM 726 C CA . ARG A 1 90 ? 17.456 14.624 -3.464 1.00 84.25 90 ARG A CA 1
ATOM 727 C C . ARG A 1 90 ? 17.290 13.111 -3.417 1.00 84.25 90 ARG A C 1
ATOM 729 O O . ARG A 1 90 ? 16.502 12.556 -4.185 1.00 84.25 90 ARG A O 1
ATOM 736 N N . ARG A 1 91 ? 18.020 12.460 -2.508 1.00 84.81 91 ARG A N 1
ATOM 737 C CA . ARG A 1 91 ? 18.062 10.997 -2.370 1.00 84.81 91 ARG A CA 1
ATOM 738 C C . ARG A 1 91 ? 16.660 10.408 -2.235 1.00 84.81 91 ARG A C 1
ATOM 740 O O . ARG A 1 91 ? 16.277 9.518 -2.986 1.00 84.81 91 ARG A O 1
ATOM 747 N N . GLU A 1 92 ? 15.886 10.965 -1.320 1.00 88.31 92 GLU A N 1
ATOM 748 C CA . GLU A 1 92 ? 14.552 10.522 -0.931 1.00 88.31 92 GLU A CA 1
ATOM 749 C C . GLU A 1 92 ? 13.556 10.713 -2.077 1.00 88.31 92 GLU A C 1
ATOM 751 O O . GLU A 1 92 ? 12.689 9.869 -2.292 1.00 88.31 92 GLU A O 1
ATOM 756 N N . THR A 1 93 ? 13.712 11.773 -2.875 1.00 91.00 93 THR A N 1
ATOM 757 C CA . THR A 1 93 ? 12.864 12.028 -4.045 1.00 91.00 93 THR A CA 1
ATOM 758 C C . THR A 1 93 ? 13.126 11.022 -5.165 1.00 91.00 93 THR A C 1
ATOM 760 O O . THR A 1 93 ? 12.174 10.506 -5.751 1.00 91.00 93 THR A O 1
ATOM 763 N N . VAL A 1 94 ? 14.395 10.695 -5.438 1.00 92.00 94 VAL A N 1
ATOM 764 C CA . VAL A 1 94 ? 14.758 9.670 -6.434 1.00 92.00 94 VAL A CA 1
ATOM 765 C C . VAL A 1 94 ? 14.287 8.293 -5.974 1.00 92.00 94 VAL A C 1
ATOM 767 O O . VAL A 1 94 ? 13.618 7.599 -6.731 1.00 92.00 94 VAL A O 1
ATOM 770 N N . LYS A 1 95 ? 14.541 7.918 -4.715 1.00 93.38 95 LYS A N 1
ATOM 771 C CA . LYS A 1 95 ? 14.085 6.634 -4.160 1.00 93.38 95 LYS A CA 1
ATOM 772 C C . LYS A 1 95 ? 12.560 6.516 -4.120 1.00 93.38 95 LYS A C 1
ATOM 774 O O . LYS A 1 95 ? 12.024 5.474 -4.484 1.00 93.38 95 LYS A O 1
ATOM 779 N N . SER A 1 96 ? 11.847 7.594 -3.779 1.00 95.75 96 SER A N 1
ATOM 780 C CA . SER A 1 96 ? 10.381 7.654 -3.899 1.00 95.75 96 SER A CA 1
ATOM 781 C C . SER A 1 96 ? 9.928 7.400 -5.335 1.00 95.75 96 SER A C 1
ATOM 783 O O . SER A 1 96 ? 9.001 6.623 -5.555 1.00 95.75 96 SER A O 1
ATOM 785 N N . ALA A 1 97 ? 10.591 8.017 -6.319 1.00 96.81 97 ALA A N 1
ATOM 786 C CA . ALA A 1 97 ? 10.286 7.788 -7.725 1.00 96.81 97 ALA A CA 1
ATOM 787 C C . ALA A 1 97 ? 10.543 6.329 -8.124 1.00 96.81 97 ALA A C 1
ATOM 789 O O . ALA A 1 97 ? 9.672 5.727 -8.738 1.00 96.81 97 ALA A O 1
ATOM 790 N N . LEU A 1 98 ? 11.678 5.745 -7.724 1.00 97.19 98 LEU A N 1
ATOM 791 C CA . LEU A 1 98 ? 12.028 4.353 -8.015 1.00 97.19 98 LEU A CA 1
ATOM 792 C C . LEU A 1 98 ? 11.009 3.364 -7.435 1.00 97.19 98 LEU A C 1
ATOM 794 O O . LEU A 1 98 ? 10.542 2.494 -8.166 1.00 97.19 98 LEU A O 1
ATOM 798 N N . MET A 1 99 ? 10.579 3.525 -6.176 1.00 98.31 99 MET A N 1
ATOM 799 C CA . MET A 1 99 ? 9.519 2.681 -5.592 1.00 98.31 99 MET A CA 1
ATOM 800 C C . MET A 1 99 ? 8.238 2.712 -6.435 1.00 98.31 99 MET A C 1
ATOM 802 O O . MET A 1 99 ? 7.658 1.667 -6.754 1.00 98.31 99 MET A O 1
ATOM 806 N N . VAL A 1 100 ? 7.823 3.912 -6.853 1.00 98.38 100 VAL A N 1
ATOM 807 C CA . VAL A 1 100 ? 6.629 4.074 -7.688 1.00 98.38 100 VAL A CA 1
ATOM 808 C C . VAL A 1 100 ? 6.876 3.554 -9.112 1.00 98.38 100 VAL A C 1
ATOM 810 O O . VAL A 1 100 ? 5.960 3.015 -9.720 1.00 98.38 100 VAL A O 1
ATOM 813 N N . MET A 1 101 ? 8.096 3.625 -9.655 1.00 98.50 101 MET A N 1
ATOM 814 C CA . MET A 1 101 ? 8.435 3.000 -10.941 1.00 98.50 101 MET A CA 1
ATOM 815 C C . MET A 1 101 ? 8.292 1.479 -10.881 1.00 98.50 101 MET A C 1
ATOM 817 O O . MET A 1 101 ? 7.604 0.924 -11.732 1.00 98.50 101 MET A O 1
ATOM 821 N N . TYR A 1 102 ? 8.859 0.803 -9.876 1.00 98.75 102 TYR A N 1
ATOM 822 C CA . TYR A 1 102 ? 8.725 -0.655 -9.730 1.00 98.75 102 TYR A CA 1
ATOM 823 C C . TYR A 1 102 ? 7.264 -1.096 -9.585 1.00 98.75 102 TYR A C 1
ATOM 825 O O . TYR A 1 102 ? 6.827 -2.052 -10.227 1.00 98.75 102 TYR A O 1
ATOM 833 N N . SER A 1 103 ? 6.474 -0.390 -8.781 1.00 98.69 103 SER A N 1
ATOM 834 C CA . SER A 1 103 ? 5.050 -0.710 -8.613 1.00 98.69 103 SER A CA 1
ATOM 835 C C . SER A 1 103 ? 4.198 -0.338 -9.837 1.00 98.69 103 SER A C 1
ATOM 837 O O . SER A 1 103 ? 3.231 -1.033 -10.166 1.00 98.69 103 SER A O 1
ATOM 839 N N . CYS A 1 104 ? 4.584 0.696 -10.588 1.00 98.00 104 CYS A N 1
ATOM 840 C CA . CYS A 1 104 ? 4.002 1.010 -11.891 1.00 98.00 104 CYS A CA 1
ATOM 841 C C . CYS A 1 104 ? 4.330 -0.091 -12.914 1.00 98.00 104 CYS A C 1
ATOM 843 O O . CYS A 1 104 ? 3.438 -0.541 -13.627 1.00 98.00 104 CYS A O 1
ATOM 845 N N . VAL A 1 105 ? 5.564 -0.612 -12.929 1.00 98.19 105 VAL A N 1
ATOM 846 C CA . VAL A 1 105 ? 5.933 -1.797 -13.722 1.00 98.19 105 VAL A CA 1
ATOM 847 C C . VAL A 1 105 ? 5.012 -2.966 -13.379 1.00 98.19 105 VAL A C 1
ATOM 849 O O . VAL A 1 105 ? 4.460 -3.566 -14.295 1.00 98.19 105 VAL A O 1
ATOM 852 N N . ALA A 1 106 ? 4.748 -3.234 -12.095 1.00 97.81 106 ALA A N 1
ATOM 853 C CA . ALA A 1 106 ? 3.795 -4.272 -11.693 1.00 97.81 106 ALA A CA 1
ATOM 854 C C . ALA A 1 106 ? 2.391 -4.048 -12.281 1.00 97.81 106 ALA A C 1
ATOM 856 O O . ALA A 1 106 ? 1.776 -4.979 -12.790 1.00 97.81 106 ALA A O 1
ATOM 857 N N . SER A 1 107 ? 1.914 -2.802 -12.260 1.00 97.00 107 SER A N 1
ATOM 858 C CA . SER A 1 107 ? 0.568 -2.423 -12.713 1.00 97.00 107 SER A CA 1
ATOM 859 C C . SER A 1 107 ? 0.343 -2.594 -14.221 1.00 97.00 107 SER A C 1
ATOM 861 O O . SER A 1 107 ? -0.794 -2.779 -14.652 1.00 97.00 107 SER A O 1
ATOM 863 N N . TYR A 1 108 ? 1.402 -2.501 -15.027 1.00 96.00 108 TYR A N 1
ATOM 864 C CA . TYR A 1 108 ? 1.327 -2.556 -16.493 1.00 96.00 108 TYR A CA 1
ATOM 865 C C . TYR A 1 108 ? 1.982 -3.801 -17.103 1.00 96.00 108 TYR A C 1
ATOM 867 O O . TYR A 1 108 ? 1.806 -4.061 -18.297 1.00 96.00 108 TYR A O 1
ATOM 875 N N . CYS A 1 109 ? 2.724 -4.570 -16.304 1.00 92.38 109 CYS A N 1
ATOM 876 C CA . CYS A 1 109 ? 3.289 -5.853 -16.696 1.00 92.38 109 CYS A CA 1
ATOM 877 C C . CYS A 1 109 ? 2.178 -6.815 -17.139 1.00 92.38 109 CYS A C 1
ATOM 879 O O . CYS A 1 109 ? 1.070 -6.820 -16.599 1.00 92.38 109 CYS A O 1
ATOM 881 N N . HIS A 1 110 ? 2.478 -7.663 -18.123 1.00 89.56 110 HIS A N 1
ATOM 882 C CA . HIS A 1 110 ? 1.560 -8.725 -18.511 1.00 89.56 110 HIS A CA 1
ATOM 883 C C . HIS A 1 110 ? 1.307 -9.669 -17.313 1.00 89.56 110 HIS A C 1
ATOM 885 O O . HIS A 1 110 ? 2.281 -10.133 -16.719 1.00 89.56 110 HIS A O 1
ATOM 891 N N . PRO A 1 111 ? 0.049 -10.022 -16.972 1.00 86.69 111 PRO A N 1
ATOM 892 C CA . PRO A 1 111 ? -0.278 -10.820 -15.781 1.00 86.69 111 PRO A CA 1
ATOM 893 C C . PRO A 1 111 ? 0.552 -12.101 -15.613 1.00 86.69 111 PRO A C 1
ATOM 895 O O . PRO A 1 111 ? 1.018 -12.401 -14.520 1.00 86.69 111 PRO A O 1
ATOM 898 N N . GLN A 1 112 ? 0.809 -12.820 -16.712 1.00 83.62 112 GLN A N 1
ATOM 899 C CA . GLN A 1 112 ? 1.611 -14.055 -16.702 1.00 83.62 112 GLN A CA 1
ATOM 900 C C . GLN A 1 112 ? 3.093 -13.825 -16.359 1.00 83.62 112 GLN A C 1
ATOM 902 O O . GLN A 1 112 ? 3.747 -14.723 -15.844 1.00 83.62 112 GLN A O 1
ATOM 907 N N . MET A 1 113 ? 3.620 -12.631 -16.638 1.00 91.62 113 MET A N 1
ATOM 908 C CA . MET A 1 113 ? 5.004 -12.248 -16.342 1.00 91.62 113 MET A CA 1
ATOM 909 C C . MET A 1 113 ? 5.136 -11.593 -14.964 1.00 91.62 113 MET A C 1
ATOM 911 O O . MET A 1 113 ? 6.223 -11.543 -14.401 1.00 91.62 113 MET A O 1
ATOM 915 N N . LEU A 1 114 ? 4.048 -11.060 -14.402 1.00 94.75 114 LEU A N 1
ATOM 916 C CA . LEU A 1 114 ? 4.099 -10.382 -13.109 1.00 94.75 114 LEU A CA 1
ATOM 917 C C . LEU A 1 114 ? 4.546 -11.340 -11.999 1.00 94.75 114 LEU A C 1
ATOM 919 O O . LEU A 1 114 ? 5.418 -10.989 -11.208 1.00 94.75 114 LEU A O 1
ATOM 923 N N . LEU A 1 115 ? 4.015 -12.565 -11.979 1.00 93.06 115 LEU A N 1
ATOM 924 C CA . LEU A 1 115 ? 4.311 -13.549 -10.932 1.00 93.06 115 LEU A CA 1
ATOM 925 C C . LEU A 1 115 ? 5.804 -13.895 -10.826 1.00 93.06 115 LEU A C 1
ATOM 927 O O . LEU A 1 115 ? 6.285 -14.164 -9.732 1.00 93.06 115 LEU A O 1
ATOM 931 N N . THR A 1 116 ? 6.559 -13.834 -11.928 1.00 94.38 116 THR A N 1
ATOM 932 C CA . THR A 1 116 ? 8.005 -14.113 -11.919 1.00 94.38 116 THR A CA 1
ATOM 933 C C . THR A 1 116 ? 8.846 -12.957 -11.383 1.00 94.38 116 THR A C 1
ATOM 935 O O . THR A 1 116 ? 10.037 -13.138 -11.146 1.00 94.38 116 THR A O 1
ATOM 938 N N . HIS A 1 117 ? 8.259 -11.766 -11.231 1.00 96.94 117 HIS A N 1
ATOM 939 C CA . HIS A 1 117 ? 8.979 -10.536 -10.890 1.00 96.94 117 HIS A CA 1
ATOM 940 C C . HIS A 1 117 ? 8.445 -9.821 -9.646 1.00 96.94 117 HIS A C 1
ATOM 942 O O . HIS A 1 117 ? 9.115 -8.930 -9.120 1.00 96.94 117 HIS A O 1
ATOM 948 N N . VAL A 1 118 ? 7.239 -10.169 -9.187 1.00 97.38 118 VAL A N 1
ATOM 949 C CA . VAL A 1 118 ? 6.522 -9.395 -8.171 1.00 97.38 118 VAL A CA 1
ATOM 950 C C . VAL A 1 118 ? 7.199 -9.459 -6.809 1.00 97.38 118 VAL A C 1
ATOM 952 O O . VAL A 1 118 ? 7.401 -8.414 -6.196 1.00 97.38 118 VAL A O 1
ATOM 955 N N . ASP A 1 119 ? 7.630 -10.638 -6.358 1.00 97.38 119 ASP A N 1
ATOM 956 C CA . ASP A 1 119 ? 8.398 -10.769 -5.116 1.00 97.38 119 ASP A CA 1
ATOM 957 C C . ASP A 1 119 ? 9.821 -10.221 -5.281 1.00 97.38 119 ASP A C 1
ATOM 959 O O . ASP A 1 119 ? 10.313 -9.490 -4.417 1.00 97.38 119 ASP A O 1
ATOM 963 N N . ASN A 1 120 ? 10.466 -10.527 -6.412 1.00 96.88 120 ASN A N 1
ATOM 964 C CA . ASN A 1 120 ? 11.809 -10.069 -6.756 1.00 96.88 120 ASN A CA 1
ATOM 965 C C . ASN A 1 120 ? 11.929 -9.877 -8.285 1.00 96.88 120 ASN A C 1
ATOM 967 O O . ASN A 1 120 ? 11.648 -10.823 -9.021 1.00 96.88 120 ASN A O 1
ATOM 971 N N . PRO A 1 121 ? 12.346 -8.695 -8.782 1.00 97.81 121 PRO A N 1
ATOM 972 C CA . PRO A 1 121 ? 12.887 -7.570 -8.012 1.00 97.81 121 PRO A CA 1
ATOM 973 C C . PRO A 1 121 ? 11.859 -6.564 -7.496 1.00 97.81 121 PRO A C 1
ATOM 975 O O . PRO A 1 121 ? 12.212 -5.782 -6.623 1.00 97.81 121 PRO A O 1
ATOM 978 N N . ILE A 1 122 ? 10.612 -6.569 -7.978 1.00 98.69 122 ILE A N 1
ATOM 979 C CA . ILE A 1 122 ? 9.675 -5.446 -7.792 1.00 98.69 122 ILE A CA 1
ATOM 980 C C . ILE A 1 122 ? 9.482 -5.097 -6.313 1.00 98.69 122 ILE A C 1
ATOM 982 O O . ILE A 1 122 ? 9.826 -3.996 -5.883 1.00 98.69 122 ILE A O 1
ATOM 986 N N . THR A 1 123 ? 8.950 -6.025 -5.519 1.00 98.75 123 THR A N 1
ATOM 987 C CA . THR A 1 123 ? 8.628 -5.728 -4.118 1.00 98.75 123 THR A CA 1
ATOM 988 C C . THR A 1 123 ? 9.885 -5.644 -3.259 1.00 98.75 123 THR A C 1
ATOM 990 O O . THR A 1 123 ? 9.980 -4.763 -2.406 1.00 98.75 123 THR A O 1
ATOM 993 N N . ALA A 1 124 ? 10.885 -6.493 -3.521 1.00 98.44 124 ALA A N 1
ATOM 994 C CA . ALA A 1 124 ? 12.176 -6.439 -2.837 1.00 98.44 124 ALA A CA 1
ATOM 995 C C . ALA A 1 124 ? 12.853 -5.060 -2.966 1.00 98.44 124 ALA A C 1
ATOM 997 O O . ALA A 1 124 ? 13.337 -4.517 -1.973 1.00 98.44 124 ALA A O 1
ATOM 998 N N . LYS A 1 125 ? 12.836 -4.457 -4.161 1.00 97.94 125 LYS A N 1
ATOM 999 C CA . LYS A 1 125 ? 13.390 -3.117 -4.396 1.00 97.94 125 LYS A CA 1
ATOM 1000 C C . LYS A 1 125 ? 12.552 -2.015 -3.755 1.00 97.94 125 LYS A C 1
ATOM 1002 O O . LYS A 1 125 ? 13.124 -1.080 -3.202 1.00 97.94 125 LYS A O 1
ATOM 1007 N N . ILE A 1 126 ? 11.221 -2.139 -3.743 1.00 98.69 126 ILE A N 1
ATOM 1008 C CA . ILE A 1 126 ? 10.347 -1.204 -3.009 1.00 98.69 126 ILE A CA 1
ATOM 1009 C C . ILE A 1 126 ? 10.691 -1.199 -1.511 1.00 98.69 126 ILE A C 1
ATOM 1011 O O . ILE A 1 126 ? 10.879 -0.132 -0.928 1.00 98.69 126 ILE A O 1
ATOM 1015 N N . ILE A 1 127 ? 10.824 -2.382 -0.902 1.00 98.50 127 ILE A N 1
ATOM 1016 C CA . ILE A 1 127 ? 11.214 -2.533 0.507 1.00 98.50 127 ILE A CA 1
ATOM 1017 C C . ILE A 1 127 ? 12.599 -1.926 0.748 1.00 98.50 127 ILE A C 1
ATOM 1019 O O . ILE A 1 127 ? 12.758 -1.112 1.653 1.00 98.50 127 ILE A O 1
ATOM 1023 N N . HIS A 1 128 ? 13.587 -2.271 -0.083 1.00 96.12 128 HIS A N 1
ATOM 1024 C CA . HIS A 1 128 ? 14.957 -1.763 0.038 1.00 96.12 128 HIS A CA 1
ATOM 1025 C C . HIS A 1 128 ? 15.020 -0.234 0.013 1.00 96.12 128 HIS A C 1
ATOM 1027 O O . HIS A 1 128 ? 15.631 0.375 0.893 1.00 96.12 128 HIS A O 1
ATOM 1033 N N . HIS A 1 129 ? 14.352 0.407 -0.949 1.00 95.00 129 HIS A N 1
ATOM 1034 C CA . HIS A 1 129 ? 14.343 1.868 -1.075 1.00 95.00 129 HIS A CA 1
ATOM 1035 C C . HIS A 1 129 ? 13.693 2.563 0.118 1.00 95.00 129 HIS A C 1
ATOM 1037 O O . HIS A 1 129 ? 14.173 3.619 0.538 1.00 95.00 129 HIS A O 1
ATOM 1043 N N . TYR A 1 130 ? 12.648 1.967 0.693 1.00 96.81 130 TYR A N 1
ATOM 1044 C CA . TYR A 1 130 ? 12.014 2.483 1.902 1.00 96.81 130 TYR A CA 1
ATOM 1045 C C . TYR A 1 130 ? 12.901 2.312 3.142 1.00 96.81 130 TYR A C 1
ATOM 1047 O O . TYR A 1 130 ? 13.115 3.263 3.892 1.00 96.81 130 TYR A O 1
ATOM 1055 N N . SER A 1 131 ? 13.446 1.111 3.349 1.00 94.50 131 SER A N 1
ATOM 1056 C CA . SER A 1 131 ? 14.224 0.761 4.541 1.00 94.50 131 SER A CA 1
ATOM 1057 C C . SER A 1 131 ? 15.598 1.433 4.600 1.00 94.50 131 SER A C 1
ATOM 1059 O O . SER A 1 131 ? 16.094 1.688 5.691 1.00 94.50 131 SER A O 1
ATOM 1061 N N . SER A 1 132 ? 16.204 1.753 3.454 1.00 90.75 132 SER A N 1
ATOM 1062 C CA . SER A 1 132 ? 17.532 2.389 3.356 1.00 90.75 132 SER A CA 1
ATOM 1063 C C . SER A 1 132 ? 17.489 3.928 3.316 1.00 90.75 132 SER A C 1
ATOM 1065 O O . SER A 1 132 ? 18.406 4.578 2.797 1.00 90.75 132 SER A O 1
ATOM 1067 N N . SER A 1 133 ? 16.396 4.533 3.783 1.00 87.62 133 SER A N 1
ATOM 1068 C CA . SER A 1 133 ? 16.133 5.969 3.645 1.00 87.62 133 SER A CA 1
ATOM 1069 C C . SER A 1 133 ? 15.524 6.569 4.904 1.00 87.62 133 SER A C 1
ATOM 1071 O O . SER A 1 133 ? 14.910 5.880 5.717 1.00 87.62 133 SER A O 1
ATOM 1073 N N . CYS A 1 134 ? 15.633 7.891 5.030 1.00 85.38 134 CYS A N 1
ATOM 1074 C CA . CYS A 1 134 ? 14.865 8.638 6.015 1.00 85.38 134 CYS A CA 1
ATOM 1075 C C . CYS A 1 134 ? 13.374 8.538 5.670 1.00 85.38 134 CYS A C 1
ATOM 1077 O O . CYS A 1 134 ? 12.955 8.964 4.596 1.00 85.38 134 CYS A O 1
ATOM 1079 N N . GLN A 1 135 ? 12.573 7.982 6.580 1.00 90.31 135 GLN A N 1
ATOM 1080 C CA . GLN A 1 135 ? 11.140 7.733 6.389 1.00 90.31 135 GLN A CA 1
ATOM 1081 C C . GLN A 1 135 ? 10.312 9.015 6.567 1.00 90.31 135 GLN A C 1
ATOM 1083 O O . GLN A 1 135 ? 9.454 9.109 7.448 1.00 90.31 135 GLN A O 1
ATOM 1088 N N . ASP A 1 136 ? 10.601 10.026 5.746 1.00 93.00 136 ASP A N 1
ATOM 1089 C CA . ASP A 1 136 ? 9.804 11.245 5.681 1.00 93.00 136 ASP A CA 1
ATOM 1090 C C . ASP A 1 136 ? 8.390 10.967 5.135 1.00 93.00 136 ASP A C 1
ATOM 1092 O O . ASP A 1 136 ? 8.066 9.869 4.669 1.00 93.00 136 ASP A O 1
ATOM 1096 N N . ILE A 1 137 ? 7.507 11.963 5.235 1.00 94.69 137 ILE A N 1
ATOM 1097 C CA . ILE A 1 137 ? 6.099 11.815 4.841 1.00 94.69 137 ILE A CA 1
ATOM 1098 C C . ILE A 1 137 ? 5.982 11.432 3.358 1.00 94.69 137 ILE A C 1
ATOM 1100 O O . ILE A 1 137 ? 5.193 10.553 3.015 1.00 94.69 137 ILE A O 1
ATOM 1104 N N . CYS A 1 138 ? 6.787 12.038 2.482 1.00 93.62 138 CYS A N 1
ATOM 1105 C CA . CYS A 1 138 ? 6.759 11.765 1.046 1.00 93.62 138 CYS A CA 1
ATOM 1106 C C . CYS A 1 138 ? 7.153 10.315 0.736 1.00 93.62 138 CYS A C 1
ATOM 1108 O O . CYS A 1 138 ? 6.467 9.647 -0.040 1.00 93.62 138 CYS A O 1
ATOM 1110 N N . LEU A 1 139 ? 8.213 9.810 1.372 1.00 95.38 139 LEU A N 1
ATOM 1111 C CA . LEU A 1 139 ? 8.690 8.442 1.208 1.00 95.38 139 LEU A CA 1
ATOM 1112 C C . LEU A 1 139 ? 7.678 7.429 1.760 1.00 95.38 139 LEU A C 1
ATOM 1114 O O . LEU A 1 139 ? 7.382 6.442 1.087 1.00 95.38 139 LEU A O 1
ATOM 1118 N N . LYS A 1 140 ? 7.090 7.693 2.938 1.00 97.81 140 LYS A N 1
ATOM 1119 C CA . LYS A 1 140 ? 5.995 6.889 3.516 1.00 97.81 140 LYS A CA 1
ATOM 1120 C C . LYS A 1 140 ? 4.814 6.791 2.556 1.00 97.81 140 LYS A C 1
ATOM 1122 O O . LYS A 1 140 ? 4.343 5.694 2.268 1.00 97.81 140 LYS A O 1
ATOM 1127 N N . MET A 1 141 ? 4.363 7.918 2.008 1.00 97.62 141 MET A N 1
ATOM 1128 C CA . MET A 1 141 ? 3.262 7.944 1.042 1.00 97.62 141 MET A CA 1
ATOM 1129 C C . MET A 1 141 ? 3.612 7.194 -0.251 1.00 97.62 141 MET A C 1
ATOM 1131 O O . MET A 1 141 ? 2.795 6.420 -0.751 1.00 97.62 141 MET A O 1
ATOM 1135 N N . ALA A 1 142 ? 4.824 7.381 -0.784 1.00 98.06 142 ALA A N 1
ATOM 1136 C CA . ALA A 1 142 ? 5.295 6.671 -1.972 1.00 98.06 142 ALA A CA 1
ATOM 1137 C C . ALA A 1 142 ? 5.360 5.153 -1.743 1.00 98.06 142 ALA A C 1
ATOM 1139 O O . ALA A 1 142 ? 4.951 4.387 -2.618 1.00 98.06 142 ALA A O 1
ATOM 1140 N N . PHE A 1 143 ? 5.805 4.718 -0.562 1.00 98.75 143 PHE A N 1
ATOM 1141 C CA . PHE A 1 143 ? 5.821 3.314 -0.166 1.00 98.75 143 PHE A CA 1
ATOM 1142 C C . PHE A 1 143 ? 4.406 2.728 -0.098 1.00 98.75 143 PHE A C 1
ATOM 1144 O O . PHE A 1 143 ? 4.133 1.748 -0.789 1.00 98.75 143 PHE A O 1
ATOM 1151 N N . MET A 1 144 ? 3.476 3.362 0.630 1.00 98.69 144 MET A N 1
ATOM 1152 C CA . MET A 1 144 ? 2.092 2.870 0.731 1.00 98.69 144 MET A CA 1
ATOM 1153 C C . MET A 1 144 ? 1.408 2.803 -0.640 1.00 98.69 144 MET A C 1
ATOM 1155 O O . MET A 1 144 ? 0.803 1.788 -0.982 1.00 98.69 144 MET A O 1
ATOM 1159 N N . LYS A 1 145 ? 1.579 3.840 -1.474 1.00 98.44 145 LYS A N 1
ATOM 1160 C CA . LYS A 1 145 ? 1.084 3.851 -2.859 1.00 98.44 145 LYS A CA 1
ATOM 1161 C C . LYS A 1 145 ? 1.651 2.685 -3.671 1.00 98.44 145 LYS A C 1
ATOM 1163 O O . LYS A 1 145 ? 0.910 2.031 -4.401 1.00 98.44 145 LYS A O 1
ATOM 1168 N N . SER A 1 146 ? 2.946 2.412 -3.523 1.00 98.81 146 SER A N 1
ATOM 1169 C CA . SER A 1 146 ? 3.614 1.320 -4.232 1.00 98.81 146 SER A CA 1
ATOM 1170 C C . SER A 1 146 ? 3.086 -0.048 -3.796 1.00 98.81 146 SER A C 1
ATOM 1172 O O . SER A 1 146 ? 2.832 -0.902 -4.644 1.00 98.81 146 SER A O 1
ATOM 1174 N N . VAL A 1 147 ? 2.841 -0.243 -2.494 1.00 98.81 147 VAL A N 1
ATOM 1175 C CA . VAL A 1 147 ? 2.227 -1.469 -1.962 1.00 98.81 147 VAL A CA 1
ATOM 1176 C C . VAL A 1 147 ? 0.815 -1.663 -2.515 1.00 98.81 147 VAL A C 1
ATOM 1178 O O . VAL A 1 147 ? 0.505 -2.744 -3.017 1.00 98.81 147 VAL A O 1
ATOM 1181 N N . VAL A 1 148 ? -0.030 -0.627 -2.497 1.00 98.62 148 VAL A N 1
ATOM 1182 C CA . VAL A 1 148 ? -1.396 -0.692 -3.052 1.00 98.62 148 VAL A CA 1
ATOM 1183 C C . VAL A 1 148 ? -1.372 -1.026 -4.547 1.00 98.62 148 VAL A C 1
ATOM 1185 O O . VAL A 1 148 ? -2.138 -1.874 -5.005 1.00 98.62 148 VAL A O 1
ATOM 1188 N N . GLN A 1 149 ? -0.465 -0.426 -5.321 1.00 98.31 149 GLN A N 1
ATOM 1189 C CA . GLN A 1 149 ? -0.322 -0.718 -6.751 1.00 98.31 149 GLN A CA 1
ATOM 1190 C C . GLN A 1 149 ? 0.093 -2.172 -7.015 1.00 98.31 149 GLN A C 1
ATOM 1192 O O . GLN A 1 149 ? -0.542 -2.848 -7.824 1.00 98.31 149 GLN A O 1
ATOM 1197 N N . VAL A 1 150 ? 1.106 -2.681 -6.305 1.00 98.56 150 VAL A N 1
ATOM 1198 C CA . VAL A 1 150 ? 1.567 -4.074 -6.447 1.00 98.56 150 VAL A CA 1
ATOM 1199 C C . VAL A 1 150 ? 0.462 -5.060 -6.080 1.00 98.56 150 VAL A C 1
ATOM 1201 O O . VAL A 1 150 ? 0.147 -5.966 -6.847 1.00 98.56 150 VAL A O 1
ATOM 1204 N N . THR A 1 151 ? -0.163 -4.872 -4.922 1.00 97.75 151 THR A N 1
ATOM 1205 C CA . THR A 1 151 ? -1.207 -5.776 -4.423 1.00 97.75 151 THR A CA 1
ATOM 1206 C C . THR A 1 151 ? -2.454 -5.767 -5.307 1.00 97.75 151 THR A C 1
ATOM 1208 O O . THR A 1 151 ? -3.038 -6.821 -5.563 1.00 97.75 151 THR A O 1
ATOM 1211 N N . THR A 1 152 ? -2.821 -4.606 -5.856 1.00 96.75 152 THR A N 1
ATOM 1212 C CA . THR A 1 152 ? -3.890 -4.484 -6.858 1.00 96.75 152 THR A CA 1
ATOM 1213 C C . THR A 1 152 ? -3.529 -5.207 -8.152 1.00 96.75 152 THR A C 1
ATOM 1215 O O . THR A 1 152 ? -4.365 -5.917 -8.709 1.00 96.75 152 THR A O 1
ATOM 1218 N N . ALA A 1 153 ? -2.285 -5.076 -8.622 1.00 96.50 153 ALA A N 1
ATOM 1219 C CA . ALA A 1 153 ? -1.820 -5.773 -9.816 1.00 96.50 153 ALA A CA 1
ATOM 1220 C C . ALA A 1 153 ? -1.892 -7.299 -9.645 1.00 96.50 153 ALA A C 1
ATOM 1222 O O . ALA A 1 153 ? -2.402 -7.973 -10.536 1.00 96.50 153 ALA A O 1
ATOM 1223 N N . ILE A 1 154 ? -1.481 -7.827 -8.483 1.00 96.12 154 ILE A N 1
ATOM 1224 C CA . ILE A 1 154 ? -1.616 -9.254 -8.142 1.00 96.12 154 ILE A CA 1
ATOM 1225 C C . ILE A 1 154 ? -3.093 -9.667 -8.141 1.00 96.12 154 ILE A C 1
ATOM 1227 O O . ILE A 1 154 ? -3.455 -10.640 -8.796 1.00 96.12 154 ILE A O 1
ATOM 1231 N N . LYS A 1 155 ? -3.966 -8.913 -7.457 1.00 92.69 155 LYS A N 1
ATOM 1232 C CA . LYS A 1 155 ? -5.406 -9.217 -7.358 1.00 92.69 155 LYS A CA 1
ATOM 1233 C C . LYS A 1 155 ? -6.108 -9.274 -8.723 1.00 92.69 155 LYS A C 1
ATOM 1235 O O . LYS A 1 155 ? -7.090 -9.993 -8.872 1.00 92.69 155 LYS A O 1
ATOM 1240 N N . ASN A 1 156 ? -5.614 -8.527 -9.710 1.00 92.56 156 ASN A N 1
ATOM 1241 C CA . ASN A 1 156 ? -6.183 -8.477 -11.059 1.00 92.56 156 ASN A CA 1
ATOM 1242 C C . ASN A 1 156 ? -5.773 -9.656 -11.959 1.00 92.56 156 ASN A C 1
ATOM 1244 O O . ASN A 1 156 ? -6.317 -9.799 -13.058 1.00 92.56 156 ASN A O 1
ATOM 1248 N N . ILE A 1 157 ? -4.823 -10.492 -11.536 1.00 91.75 157 ILE A N 1
ATOM 1249 C CA . ILE A 1 157 ? -4.459 -11.705 -12.270 1.00 91.75 157 ILE A CA 1
ATOM 1250 C C . ILE A 1 157 ? -5.568 -12.747 -12.066 1.00 91.75 157 ILE A C 1
ATOM 1252 O O . ILE A 1 157 ? -5.968 -13.050 -10.942 1.00 91.75 157 ILE A O 1
ATOM 1256 N N . LYS A 1 158 ? -6.068 -13.306 -13.170 1.00 85.81 158 LYS A N 1
ATOM 1257 C CA . LYS A 1 158 ? -7.052 -14.397 -13.148 1.00 85.81 158 LYS A CA 1
ATOM 1258 C C . LYS A 1 158 ? -6.381 -15.715 -12.755 1.00 85.81 158 LYS A C 1
ATOM 1260 O O . LYS A 1 158 ? -5.209 -15.909 -13.058 1.00 85.81 158 LYS A O 1
ATOM 1265 N N . ASP A 1 159 ? -7.142 -16.608 -12.125 1.00 81.56 159 ASP A N 1
ATOM 1266 C CA . ASP A 1 159 ? -6.723 -17.985 -11.814 1.00 81.56 159 ASP A CA 1
ATOM 1267 C C . ASP A 1 159 ? -5.486 -18.070 -10.893 1.00 81.56 159 ASP A C 1
ATOM 1269 O O . ASP A 1 159 ? -4.593 -18.898 -11.059 1.00 81.56 159 ASP A O 1
ATOM 1273 N N . LEU A 1 160 ? -5.431 -17.189 -9.887 1.00 81.81 160 LEU A N 1
ATOM 1274 C CA . LEU A 1 160 ? -4.314 -17.035 -8.945 1.00 81.81 160 LEU A CA 1
ATOM 1275 C C . LEU A 1 160 ? -4.310 -18.082 -7.807 1.00 81.81 160 LEU A C 1
ATOM 1277 O O . LEU A 1 160 ? -4.024 -17.751 -6.655 1.00 81.81 160 LEU A O 1
ATOM 1281 N N . GLU A 1 161 ? -4.703 -19.328 -8.084 1.00 74.00 161 GLU A N 1
ATOM 1282 C CA . GLU A 1 161 ? -5.133 -20.261 -7.031 1.00 74.00 161 GLU A CA 1
ATOM 1283 C C . GLU A 1 161 ? -4.025 -20.630 -6.035 1.00 74.00 161 GLU A C 1
ATOM 1285 O O . GLU A 1 161 ? -4.280 -20.606 -4.830 1.00 74.00 161 GLU A O 1
ATOM 1290 N N . ASP A 1 162 ? -2.791 -20.853 -6.484 1.00 86.50 162 ASP A N 1
ATOM 1291 C CA . ASP A 1 162 ? -1.705 -21.327 -5.608 1.00 86.50 162 ASP A CA 1
ATOM 1292 C C . ASP A 1 162 ? -0.633 -20.278 -5.295 1.00 86.50 162 ASP A C 1
ATOM 1294 O O . ASP A 1 162 ? 0.289 -20.539 -4.519 1.00 86.50 162 ASP A O 1
ATOM 1298 N N . PHE A 1 163 ? -0.739 -19.074 -5.861 1.00 92.75 163 PHE A N 1
ATOM 1299 C CA . PHE A 1 163 ? 0.267 -18.041 -5.635 1.00 92.75 163 PHE A CA 1
ATOM 1300 C C . PHE A 1 163 ? 0.252 -17.565 -4.178 1.00 92.75 163 PHE A C 1
ATOM 1302 O O . PHE A 1 163 ? -0.788 -17.185 -3.639 1.00 92.75 163 PHE A O 1
ATOM 1309 N N . GLN A 1 164 ? 1.430 -17.548 -3.560 1.00 94.75 164 GLN A N 1
ATOM 1310 C CA . GLN A 1 164 ? 1.669 -17.008 -2.226 1.00 94.75 164 GLN A CA 1
ATOM 1311 C C . GLN A 1 164 ? 2.576 -15.794 -2.381 1.00 94.75 164 GLN A C 1
ATOM 1313 O O . GLN A 1 164 ? 3.702 -15.928 -2.854 1.00 94.75 164 GLN A O 1
ATOM 1318 N N . PHE A 1 165 ? 2.102 -14.620 -1.979 1.00 96.94 165 PHE A N 1
ATOM 1319 C CA . PHE A 1 165 ? 2.905 -13.410 -2.028 1.00 96.94 165 PHE A CA 1
ATOM 1320 C C . PHE A 1 165 ? 3.933 -13.435 -0.893 1.00 96.94 165 PHE A C 1
ATOM 1322 O O . PHE A 1 165 ? 3.608 -13.136 0.259 1.00 96.94 165 PHE A O 1
ATOM 1329 N N . ALA A 1 166 ? 5.169 -13.822 -1.209 1.00 97.44 166 ALA A N 1
ATOM 1330 C CA . ALA A 1 166 ? 6.202 -14.093 -0.213 1.00 97.44 166 ALA A CA 1
ATOM 1331 C C . ALA A 1 166 ? 6.553 -12.851 0.621 1.00 97.44 166 ALA A C 1
ATOM 1333 O O . ALA A 1 166 ? 6.820 -12.957 1.816 1.00 97.44 166 ALA A O 1
ATOM 1334 N N . GLN A 1 167 ? 6.497 -11.662 0.015 1.00 98.12 167 GLN A N 1
ATOM 1335 C CA . GLN A 1 167 ? 6.812 -10.401 0.694 1.00 98.12 167 GLN A CA 1
ATOM 1336 C C . GLN A 1 167 ? 5.690 -9.864 1.595 1.00 98.12 167 GLN A C 1
ATOM 1338 O O . GLN A 1 167 ? 5.896 -8.856 2.276 1.00 98.12 167 GLN A O 1
ATOM 1343 N N . LYS A 1 168 ? 4.513 -10.509 1.628 1.00 98.06 168 LYS A N 1
ATOM 1344 C CA . LYS A 1 168 ? 3.336 -10.010 2.354 1.00 98.06 168 LYS A CA 1
ATOM 1345 C C . LYS A 1 168 ? 3.654 -9.662 3.809 1.00 98.06 168 LYS A C 1
ATOM 1347 O O . LYS A 1 168 ? 3.441 -8.523 4.206 1.00 98.06 168 LYS A O 1
ATOM 1352 N N . MET A 1 169 ? 4.208 -10.602 4.577 1.00 98.12 169 MET A N 1
ATOM 1353 C CA . MET A 1 169 ? 4.458 -10.394 6.011 1.00 98.12 169 MET A CA 1
ATOM 1354 C C . MET A 1 169 ? 5.520 -9.325 6.283 1.00 98.12 169 MET A C 1
ATOM 1356 O O . MET A 1 169 ? 5.386 -8.554 7.233 1.00 98.12 169 MET A O 1
ATOM 1360 N N . THR A 1 170 ? 6.534 -9.217 5.420 1.00 98.62 170 THR A N 1
ATOM 1361 C CA . THR A 1 170 ? 7.537 -8.146 5.498 1.00 98.62 170 THR A CA 1
ATOM 1362 C C . THR A 1 170 ? 6.884 -6.776 5.318 1.00 98.62 170 THR A C 1
ATOM 1364 O O . THR A 1 170 ? 7.109 -5.873 6.124 1.00 98.62 170 THR A O 1
ATOM 1367 N N . LEU A 1 171 ? 6.031 -6.623 4.299 1.00 98.81 171 LEU A N 1
ATOM 1368 C CA . LEU A 1 171 ? 5.287 -5.384 4.066 1.00 98.81 171 LEU A CA 1
ATOM 1369 C C . LEU A 1 171 ? 4.362 -5.061 5.241 1.00 98.81 171 LEU A C 1
ATOM 1371 O O . LEU A 1 171 ? 4.374 -3.932 5.726 1.00 98.81 171 LEU A O 1
ATOM 1375 N N . THR A 1 172 ? 3.618 -6.047 5.745 1.00 98.69 172 THR A N 1
ATOM 1376 C CA . THR A 1 172 ? 2.745 -5.894 6.917 1.00 98.69 172 THR A CA 1
ATOM 1377 C C . THR A 1 172 ? 3.514 -5.355 8.121 1.00 98.69 172 THR A C 1
ATOM 1379 O O . THR A 1 172 ? 3.095 -4.363 8.715 1.00 98.69 172 THR A O 1
ATOM 1382 N N . GLY A 1 173 ? 4.672 -5.942 8.441 1.00 98.62 173 GLY A N 1
ATOM 1383 C CA . GLY A 1 173 ? 5.514 -5.494 9.553 1.00 98.62 173 GLY A CA 1
ATOM 1384 C C . GLY A 1 173 ? 5.986 -4.044 9.401 1.00 98.62 173 GLY A C 1
ATOM 1385 O O . GLY A 1 173 ? 5.900 -3.262 10.349 1.00 98.62 173 GLY A O 1
ATOM 1386 N N . ILE A 1 174 ? 6.416 -3.653 8.197 1.00 98.62 174 ILE A N 1
ATOM 1387 C CA . ILE A 1 174 ? 6.845 -2.277 7.899 1.00 98.62 174 ILE A CA 1
ATOM 1388 C C . ILE A 1 174 ? 5.683 -1.285 8.055 1.00 98.62 174 ILE A C 1
ATOM 1390 O O . ILE A 1 174 ? 5.847 -0.208 8.640 1.00 98.62 174 ILE A O 1
ATOM 1394 N N . ILE A 1 175 ? 4.497 -1.637 7.554 1.00 98.69 175 ILE A N 1
ATOM 1395 C CA . ILE A 1 175 ? 3.315 -0.771 7.614 1.00 98.69 175 ILE A CA 1
ATOM 1396 C C . ILE A 1 175 ? 2.846 -0.596 9.062 1.00 98.69 175 ILE A C 1
ATOM 1398 O O . ILE A 1 175 ? 2.600 0.532 9.490 1.00 98.69 175 ILE A O 1
ATOM 1402 N N . ILE A 1 176 ? 2.809 -1.677 9.848 1.00 98.25 176 ILE A N 1
ATOM 1403 C CA . ILE A 1 176 ? 2.502 -1.620 11.283 1.00 98.25 176 ILE A CA 1
ATOM 1404 C C . ILE A 1 176 ? 3.492 -0.713 12.018 1.00 98.25 176 ILE A C 1
ATOM 1406 O O . ILE A 1 176 ? 3.075 0.149 12.794 1.00 98.25 176 ILE A O 1
ATOM 1410 N N . ALA A 1 177 ? 4.796 -0.889 11.784 1.00 97.69 177 ALA A N 1
ATOM 1411 C CA . ALA A 1 177 ? 5.822 -0.058 12.409 1.00 97.69 177 ALA A CA 1
ATOM 1412 C C . ALA A 1 177 ? 5.628 1.425 12.055 1.00 97.69 177 ALA A C 1
ATOM 1414 O O . ALA A 1 177 ? 5.765 2.292 12.915 1.00 97.69 177 ALA A O 1
ATOM 1415 N N . THR A 1 178 ? 5.220 1.704 10.814 1.00 97.06 178 THR A N 1
ATOM 1416 C CA . THR A 1 178 ? 4.911 3.060 10.351 1.00 97.06 178 THR A CA 1
ATOM 1417 C C . THR A 1 178 ? 3.705 3.651 11.087 1.00 97.06 178 THR A C 1
ATOM 1419 O O . THR A 1 178 ? 3.790 4.785 11.547 1.00 97.06 178 THR A O 1
ATOM 1422 N N . ILE A 1 179 ? 2.615 2.894 11.273 1.00 96.62 179 ILE A N 1
ATOM 1423 C CA . ILE A 1 179 ? 1.441 3.345 12.046 1.00 96.62 179 ILE A CA 1
ATOM 1424 C C . ILE A 1 179 ? 1.822 3.627 13.506 1.00 96.62 179 ILE A C 1
ATOM 1426 O O . ILE A 1 179 ? 1.450 4.672 14.040 1.00 96.62 179 ILE A O 1
ATOM 1430 N N . LYS A 1 180 ? 2.580 2.718 14.137 1.00 95.56 180 LYS A N 1
ATOM 1431 C CA . LYS A 1 180 ? 3.024 2.834 15.539 1.00 95.56 180 LYS A CA 1
ATOM 1432 C C . LYS A 1 180 ? 3.964 4.025 15.770 1.00 95.56 180 LYS A C 1
ATOM 1434 O O . LYS A 1 180 ? 4.011 4.541 16.881 1.00 95.56 180 LYS A O 1
ATOM 1439 N N . ALA A 1 181 ? 4.697 4.458 14.744 1.00 94.38 181 ALA A N 1
ATOM 1440 C CA . ALA A 1 181 ? 5.597 5.608 14.815 1.00 94.38 181 ALA A CA 1
ATOM 1441 C C . ALA A 1 181 ? 4.895 6.970 14.633 1.00 94.38 181 ALA A C 1
ATOM 1443 O O . ALA A 1 181 ? 5.502 8.003 14.914 1.00 94.38 181 ALA A O 1
ATOM 1444 N N . GLU A 1 182 ? 3.647 7.008 14.148 1.00 93.50 182 GLU A N 1
ATOM 1445 C CA . GLU A 1 182 ? 2.896 8.263 13.989 1.00 93.50 182 GLU A CA 1
ATOM 1446 C C . GLU A 1 182 ? 2.336 8.764 15.345 1.00 93.50 182 GLU A C 1
ATOM 1448 O O . GLU A 1 182 ? 1.894 7.943 16.153 1.00 93.50 182 GLU A O 1
ATOM 1453 N N . PRO A 1 183 ? 2.238 10.089 15.588 1.00 90.69 183 PRO A N 1
ATOM 1454 C CA . PRO A 1 183 ? 1.758 10.665 16.858 1.00 90.69 183 PRO A CA 1
ATOM 1455 C C . PRO A 1 183 ? 0.335 10.240 17.252 1.00 90.69 183 PRO A C 1
ATOM 1457 O O . PRO A 1 183 ? -0.623 10.500 16.532 1.00 90.69 183 PRO A O 1
ATOM 1460 N N . THR A 1 184 ? 0.138 9.568 18.387 1.00 85.88 184 THR A N 1
ATOM 1461 C CA . THR A 1 184 ? -1.150 8.925 18.752 1.00 85.88 184 THR A CA 1
ATOM 1462 C C . THR A 1 184 ? -2.314 9.884 19.018 1.00 85.88 184 THR A C 1
ATOM 1464 O O . THR A 1 184 ? -3.468 9.459 19.040 1.00 85.88 184 THR A O 1
ATOM 1467 N N . ASP A 1 185 ? -2.023 11.158 19.242 1.00 83.69 185 ASP A N 1
ATOM 1468 C CA . ASP A 1 185 ? -2.962 12.202 19.650 1.00 83.69 185 ASP A CA 1
ATOM 1469 C C . ASP A 1 185 ? -3.442 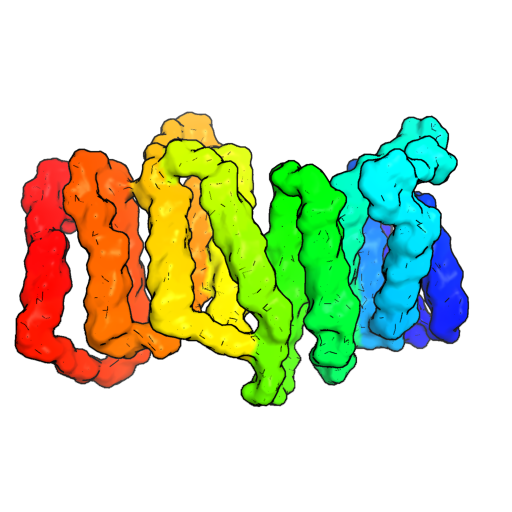13.092 18.493 1.00 83.69 185 ASP A C 1
ATOM 1471 O O . ASP A 1 185 ? -4.487 13.734 18.607 1.00 83.69 185 ASP A O 1
ATOM 1475 N N . SER A 1 186 ? -2.719 13.108 17.370 1.00 85.81 186 SER A N 1
ATOM 1476 C CA . SER A 1 186 ? -2.959 14.023 16.255 1.00 85.81 186 SER A CA 1
ATOM 1477 C C . SER A 1 186 ? -2.767 13.354 14.893 1.00 85.81 186 SER A C 1
ATOM 1479 O O . SER A 1 186 ? -2.004 12.402 14.737 1.00 85.81 186 SER A O 1
ATOM 1481 N N . LEU A 1 187 ? -3.478 13.859 13.880 1.00 88.81 187 LEU A N 1
ATOM 1482 C CA . LEU A 1 187 ? -3.303 13.444 12.490 1.00 88.81 187 LEU A CA 1
ATOM 1483 C C . LEU A 1 187 ? -2.827 14.640 11.665 1.00 88.81 187 LEU A C 1
ATOM 1485 O O . LEU A 1 187 ? -3.570 15.595 11.458 1.00 88.81 187 LEU A O 1
ATOM 1489 N N . VAL A 1 188 ? -1.576 14.585 11.211 1.00 88.62 188 VAL A N 1
ATOM 1490 C CA . VAL A 1 188 ? -0.917 15.683 10.475 1.00 88.62 188 VAL A CA 1
ATOM 1491 C C . VAL A 1 188 ? -0.640 15.339 9.010 1.00 88.62 188 VAL A C 1
ATOM 1493 O O . VAL A 1 188 ? -0.177 16.181 8.247 1.00 88.62 188 VAL A O 1
ATOM 1496 N N . SER A 1 189 ? -0.893 14.091 8.611 1.00 93.62 189 SER A N 1
ATOM 1497 C CA . SER A 1 189 ? -0.599 13.570 7.277 1.00 93.62 189 SER A CA 1
ATOM 1498 C C . SER A 1 189 ? -1.564 12.430 6.905 1.00 93.62 189 SER A C 1
ATOM 1500 O O . SER A 1 189 ? -2.182 11.840 7.796 1.00 93.62 189 SER A O 1
ATOM 1502 N N . PRO A 1 190 ? -1.686 12.059 5.615 1.00 96.06 190 PRO A N 1
ATOM 1503 C CA . PRO A 1 190 ? -2.519 10.933 5.183 1.00 96.06 190 PRO A CA 1
ATOM 1504 C C . PRO A 1 190 ? -1.868 9.558 5.422 1.00 96.06 190 PRO A C 1
ATOM 1506 O O . PRO A 1 190 ? -2.424 8.544 5.004 1.00 96.06 190 PRO A O 1
ATOM 1509 N N . VAL A 1 191 ? -0.698 9.490 6.074 1.00 96.75 191 VAL A N 1
ATOM 1510 C CA . VAL A 1 191 ? 0.093 8.255 6.212 1.00 96.75 191 VAL A CA 1
ATOM 1511 C C . VAL A 1 191 ? -0.712 7.125 6.854 1.00 96.75 191 VAL A C 1
ATOM 1513 O O . VAL A 1 191 ? -0.701 6.020 6.322 1.00 96.75 191 VAL A O 1
ATOM 1516 N N . ARG A 1 192 ? -1.451 7.380 7.945 1.00 95.81 192 ARG A N 1
ATOM 1517 C CA . ARG A 1 192 ? -2.283 6.345 8.593 1.00 95.81 192 ARG A CA 1
ATOM 1518 C C . ARG A 1 192 ? -3.377 5.809 7.678 1.00 95.81 192 ARG A C 1
ATOM 1520 O O . ARG A 1 192 ? -3.580 4.601 7.624 1.00 95.81 192 ARG A O 1
ATOM 1527 N N . THR A 1 193 ? -4.048 6.692 6.944 1.00 97.69 193 THR A N 1
ATOM 1528 C CA . THR A 1 193 ? -5.073 6.317 5.962 1.00 97.69 193 THR A CA 1
ATOM 1529 C C . THR A 1 193 ? -4.483 5.393 4.903 1.00 97.69 193 THR A C 1
ATOM 1531 O O . THR A 1 193 ? -4.985 4.292 4.703 1.00 97.69 193 THR A O 1
ATOM 1534 N N . MET A 1 194 ? -3.372 5.802 4.284 1.00 98.50 194 MET A N 1
ATOM 1535 C CA . MET A 1 194 ? -2.714 5.014 3.238 1.00 98.50 194 MET A CA 1
ATOM 1536 C C . MET A 1 194 ? -2.142 3.695 3.777 1.00 98.50 194 MET A C 1
ATOM 1538 O O . MET A 1 194 ? -2.121 2.695 3.068 1.00 98.50 194 MET A O 1
ATOM 1542 N N . ALA A 1 195 ? -1.692 3.676 5.034 1.00 98.50 195 ALA A N 1
ATOM 1543 C CA . ALA A 1 195 ? -1.228 2.471 5.711 1.00 98.50 195 ALA A CA 1
ATOM 1544 C C . ALA A 1 195 ? -2.363 1.454 5.905 1.00 98.50 195 ALA A C 1
ATOM 1546 O O . ALA A 1 195 ? -2.202 0.281 5.575 1.00 98.50 195 ALA A O 1
ATOM 1547 N N . MET A 1 196 ? -3.523 1.901 6.395 1.00 98.38 196 MET A N 1
ATOM 1548 C CA . MET A 1 196 ? -4.700 1.041 6.560 1.00 98.38 196 MET A CA 1
ATOM 1549 C C . MET A 1 196 ? -5.246 0.553 5.213 1.00 98.38 196 MET A C 1
ATOM 1551 O O . MET A 1 196 ? -5.591 -0.620 5.084 1.00 98.38 196 MET A O 1
ATOM 1555 N N . GLU A 1 197 ? -5.244 1.407 4.186 1.00 98.25 197 GLU A N 1
ATOM 1556 C CA . GLU A 1 197 ? -5.580 1.016 2.813 1.00 98.25 197 GLU A CA 1
ATOM 1557 C C . GLU A 1 197 ? -4.623 -0.073 2.296 1.00 98.25 197 GLU A C 1
ATOM 1559 O O . GLU A 1 197 ? -5.067 -1.129 1.846 1.00 98.25 197 GLU A O 1
ATOM 1564 N N . ALA A 1 198 ? -3.307 0.112 2.445 1.00 98.56 198 ALA A N 1
ATOM 1565 C CA . ALA A 1 198 ? -2.315 -0.889 2.055 1.00 98.56 198 ALA A CA 1
ATOM 1566 C C . ALA A 1 198 ? -2.506 -2.228 2.794 1.00 98.56 198 ALA A C 1
ATOM 1568 O O . ALA A 1 198 ? -2.436 -3.290 2.170 1.00 98.56 198 ALA A O 1
ATOM 1569 N N . LEU A 1 199 ? -2.809 -2.200 4.098 1.00 98.50 199 LEU A N 1
ATOM 1570 C CA . LEU A 1 199 ? -3.135 -3.403 4.873 1.00 98.50 199 LEU A CA 1
ATOM 1571 C C . LEU A 1 199 ? -4.412 -4.093 4.371 1.00 98.50 199 LEU A C 1
ATOM 1573 O O . LEU A 1 199 ? -4.442 -5.324 4.309 1.00 98.50 199 LEU A O 1
ATOM 1577 N N . SER A 1 200 ? -5.431 -3.327 3.969 1.00 97.06 200 SER A N 1
ATOM 1578 C CA . SER A 1 200 ? -6.680 -3.865 3.411 1.00 97.06 200 SER A CA 1
ATOM 1579 C C . SER A 1 200 ? -6.439 -4.542 2.059 1.00 97.06 200 SER A C 1
ATOM 1581 O O . SER A 1 200 ? -6.953 -5.624 1.772 1.00 97.06 200 SER A O 1
ATOM 1583 N N . HIS A 1 201 ? -5.561 -3.987 1.227 1.00 97.12 201 HIS A N 1
ATOM 1584 C CA . HIS A 1 201 ? -5.158 -4.667 0.001 1.00 97.12 201 HIS A CA 1
ATOM 1585 C C . HIS A 1 201 ? -4.354 -5.950 0.275 1.00 97.12 201 HIS A C 1
ATOM 1587 O O . HIS A 1 201 ? -4.590 -6.972 -0.373 1.00 97.12 201 HIS A O 1
ATOM 1593 N N . LEU A 1 202 ? -3.445 -5.938 1.255 1.00 97.31 202 LEU A N 1
ATOM 1594 C CA . LEU A 1 202 ? -2.665 -7.121 1.638 1.00 97.31 202 LEU A CA 1
ATOM 1595 C C . LEU A 1 202 ? -3.530 -8.237 2.244 1.00 97.31 202 LEU A C 1
ATOM 1597 O O . LEU A 1 202 ? -3.247 -9.415 2.010 1.00 97.31 202 LEU A O 1
ATOM 1601 N N . SER A 1 203 ? -4.583 -7.908 3.003 1.00 95.00 203 SER A N 1
ATOM 1602 C CA . SER A 1 203 ? -5.472 -8.907 3.625 1.00 95.00 203 SER A CA 1
ATOM 1603 C C . SER A 1 203 ? -6.160 -9.805 2.593 1.00 95.00 203 SER A C 1
ATOM 1605 O O . SER A 1 203 ? -6.372 -10.991 2.847 1.00 95.00 203 SER A O 1
ATOM 1607 N N . ASN A 1 204 ? -6.387 -9.278 1.389 1.00 92.12 204 ASN A N 1
ATOM 1608 C CA . ASN A 1 204 ? -6.993 -9.991 0.270 1.00 92.12 204 ASN A CA 1
ATOM 1609 C C . ASN A 1 204 ? -6.051 -10.986 -0.436 1.00 92.12 204 ASN A C 1
ATOM 1611 O O . ASN A 1 204 ? -6.520 -11.799 -1.234 1.00 92.12 204 ASN A O 1
ATOM 1615 N N . LEU A 1 205 ? -4.742 -10.945 -0.168 1.00 93.25 205 LEU A N 1
ATOM 1616 C CA . LEU A 1 205 ? -3.752 -11.812 -0.815 1.00 93.25 205 LEU A CA 1
ATOM 1617 C C . LEU A 1 205 ? -3.365 -13.012 0.055 1.00 93.25 205 LEU A C 1
ATOM 1619 O O . LEU A 1 205 ? -3.390 -12.939 1.285 1.00 93.25 205 LEU A O 1
ATOM 1623 N N . LYS A 1 206 ? -2.967 -14.109 -0.594 1.00 93.56 206 LYS A N 1
ATOM 1624 C CA . LYS A 1 206 ? -2.355 -15.282 0.048 1.00 93.56 206 LYS A CA 1
ATOM 1625 C C . LYS A 1 206 ? -0.865 -15.018 0.355 1.00 93.56 206 LYS A C 1
ATOM 1627 O O . LYS A 1 206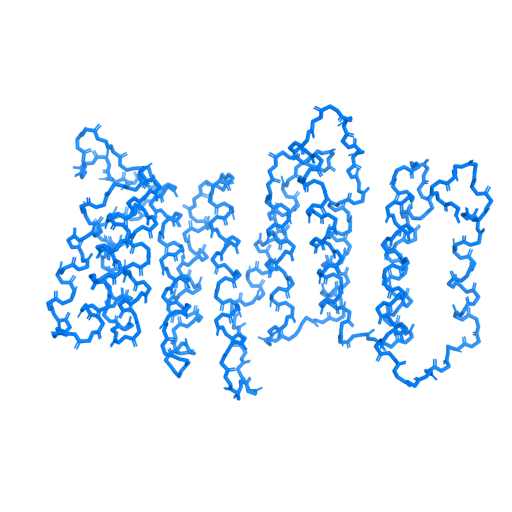 ? -0.234 -14.322 -0.441 1.00 93.56 206 LYS A O 1
ATOM 1632 N N . PRO A 1 207 ? -0.287 -15.560 1.445 1.00 94.56 207 PRO A N 1
ATOM 1633 C CA . PRO A 1 207 ? -0.958 -16.326 2.498 1.00 94.56 207 PRO A CA 1
ATOM 1634 C C . PRO A 1 207 ? -1.892 -15.429 3.305 1.00 94.56 207 PRO A C 1
ATOM 1636 O O . PRO A 1 207 ? -1.613 -14.251 3.503 1.00 94.56 207 PRO A O 1
ATOM 1639 N N . PHE A 1 208 ? -3.036 -15.950 3.734 1.00 92.88 208 PHE A N 1
ATOM 1640 C CA . PHE A 1 208 ? -3.968 -15.160 4.538 1.00 92.88 208 PHE A CA 1
ATOM 1641 C C . PHE A 1 208 ? -3.455 -15.009 5.961 1.00 92.88 208 PHE A C 1
ATOM 1643 O O . PHE A 1 208 ? -2.764 -15.897 6.451 1.00 92.88 208 PHE A O 1
ATOM 1650 N N . TYR A 1 209 ? -3.800 -13.890 6.594 1.00 94.56 209 TYR A N 1
ATOM 1651 C CA . TYR A 1 209 ? -3.438 -13.665 7.987 1.00 94.56 209 TYR A CA 1
ATOM 1652 C C . TYR A 1 209 ? -4.102 -14.715 8.881 1.00 94.56 209 TYR A C 1
ATOM 1654 O O . TYR A 1 209 ? -5.247 -15.111 8.627 1.00 94.56 209 TYR A O 1
ATOM 1662 N N . SER A 1 210 ? -3.399 -15.145 9.927 1.00 92.88 210 SER A N 1
ATOM 1663 C CA . SER A 1 210 ? -3.992 -15.943 10.997 1.00 92.88 210 SER A CA 1
ATOM 1664 C C . SER A 1 210 ? -5.035 -15.128 11.773 1.00 92.88 210 SER A C 1
ATOM 1666 O O . SER A 1 210 ? -5.182 -13.911 11.593 1.00 92.88 210 SER A O 1
ATOM 1668 N N . THR A 1 211 ? -5.776 -15.797 12.654 1.00 89.56 211 THR A N 1
ATOM 1669 C CA . THR A 1 211 ? -6.721 -15.129 13.557 1.00 89.56 211 THR A CA 1
ATOM 1670 C C . THR A 1 211 ? -6.013 -14.132 14.464 1.00 89.56 211 THR A C 1
ATOM 1672 O O . THR A 1 211 ? -6.439 -12.989 14.591 1.00 89.56 211 THR A O 1
ATOM 1675 N N . GLU A 1 212 ? -4.880 -14.539 15.023 1.00 91.50 212 GLU A N 1
ATOM 1676 C CA . GLU A 1 212 ? -4.047 -13.738 15.911 1.00 91.50 212 GLU A CA 1
ATOM 1677 C C . GLU A 1 212 ? -3.463 -12.523 15.182 1.00 91.50 212 GLU A C 1
ATOM 1679 O O . GLU A 1 212 ? -3.572 -11.406 15.680 1.00 91.50 212 GLU A O 1
ATOM 1684 N N . GLU A 1 213 ? -2.919 -12.720 13.977 1.00 94.44 213 GLU A N 1
ATOM 1685 C CA . GLU A 1 213 ? -2.392 -11.632 13.142 1.00 94.44 213 GLU A CA 1
ATOM 1686 C C . GLU A 1 213 ? -3.491 -10.634 12.757 1.00 94.44 213 GLU A C 1
ATOM 1688 O O . GLU A 1 213 ? -3.282 -9.422 12.795 1.00 94.44 213 GLU A O 1
ATOM 1693 N N . SER A 1 214 ? -4.685 -11.131 12.417 1.00 93.50 214 SER A N 1
ATOM 1694 C CA . SER A 1 214 ? -5.834 -10.278 12.101 1.00 93.50 214 SER A CA 1
ATOM 1695 C C . SER A 1 214 ? -6.267 -9.461 13.318 1.00 93.50 214 SER A C 1
ATOM 1697 O O . SER A 1 214 ? -6.450 -8.253 13.198 1.00 93.50 214 SER A O 1
ATOM 1699 N N . ASN A 1 215 ? -6.362 -10.086 14.495 1.00 92.25 215 ASN A N 1
ATOM 1700 C CA . ASN A 1 215 ? -6.730 -9.412 15.741 1.00 92.25 215 ASN A CA 1
ATOM 1701 C C . ASN A 1 215 ? -5.692 -8.353 16.152 1.00 92.25 215 ASN A C 1
ATOM 1703 O O . ASN A 1 215 ? -6.071 -7.257 16.565 1.00 92.25 215 ASN A O 1
ATOM 1707 N N . GLU A 1 216 ? -4.393 -8.629 15.986 1.00 94.62 216 GLU A N 1
ATOM 1708 C CA . GLU A 1 216 ? -3.336 -7.641 16.238 1.00 94.62 216 GLU A CA 1
ATOM 1709 C C . GLU A 1 216 ? -3.445 -6.447 15.275 1.00 94.62 216 GLU A C 1
ATOM 1711 O O . GLU A 1 216 ? -3.399 -5.289 15.701 1.00 94.62 216 GLU A O 1
ATOM 1716 N N . LEU A 1 217 ? -3.643 -6.710 13.978 1.00 96.12 217 LEU A N 1
ATOM 1717 C CA . LEU A 1 217 ? -3.843 -5.667 12.970 1.00 96.12 217 LEU A CA 1
ATOM 1718 C C . LEU A 1 217 ? -5.061 -4.793 13.282 1.00 96.12 217 LEU A C 1
ATOM 1720 O O . LEU A 1 217 ? -4.990 -3.567 13.136 1.00 96.12 217 LEU A O 1
ATOM 1724 N N . MET A 1 218 ? -6.158 -5.410 13.727 1.00 94.19 218 MET A N 1
ATOM 1725 C CA . MET A 1 218 ? -7.359 -4.700 14.154 1.00 94.19 218 MET A CA 1
ATOM 1726 C C . MET A 1 218 ? -7.078 -3.814 15.367 1.00 94.19 218 MET A C 1
ATOM 1728 O O . MET A 1 218 ? -7.342 -2.618 15.288 1.00 94.19 218 MET A O 1
ATOM 1732 N N . ASP A 1 219 ? -6.498 -4.342 16.451 1.00 95.25 219 ASP A N 1
ATOM 1733 C CA . ASP A 1 219 ? -6.235 -3.560 17.672 1.00 95.25 219 ASP A CA 1
ATOM 1734 C C . ASP A 1 219 ? -5.346 -2.338 17.393 1.00 95.25 219 ASP A C 1
ATOM 1736 O O . ASP A 1 219 ? -5.678 -1.222 17.802 1.00 95.25 219 ASP A O 1
ATOM 1740 N N . ILE A 1 220 ? -4.269 -2.518 16.619 1.00 96.38 220 ILE A N 1
ATOM 1741 C CA . ILE A 1 220 ? -3.356 -1.429 16.237 1.00 96.38 220 ILE A CA 1
ATOM 1742 C C . ILE A 1 220 ? -4.092 -0.360 15.424 1.00 96.38 220 ILE A C 1
ATOM 1744 O O . ILE A 1 220 ? -3.940 0.839 15.681 1.00 96.38 220 ILE A O 1
ATOM 1748 N N . SER A 1 221 ? -4.894 -0.778 14.443 1.00 95.94 221 SER A N 1
ATOM 1749 C CA . SER A 1 221 ? -5.595 0.145 13.545 1.00 95.94 221 SER A CA 1
ATOM 1750 C C . SER A 1 221 ? -6.714 0.889 14.273 1.00 95.94 221 SER A C 1
ATOM 1752 O O . SER A 1 221 ? -6.818 2.110 14.140 1.00 95.94 221 SER A O 1
ATOM 1754 N N . ILE A 1 222 ? -7.481 0.188 15.116 1.00 95.44 222 ILE A N 1
ATOM 1755 C CA . ILE A 1 222 ? -8.497 0.764 16.006 1.00 95.44 222 ILE A CA 1
ATOM 1756 C C . ILE A 1 222 ? -7.840 1.807 16.905 1.00 95.44 222 ILE A C 1
ATOM 1758 O O . ILE A 1 222 ? -8.268 2.961 16.918 1.00 95.44 222 ILE A O 1
ATOM 1762 N N . HIS A 1 223 ? -6.759 1.448 17.601 1.00 94.62 223 HIS A N 1
ATOM 1763 C CA . HIS A 1 223 ? -6.048 2.388 18.459 1.00 94.62 223 HIS A CA 1
ATOM 1764 C C . HIS A 1 223 ? -5.607 3.637 17.686 1.00 94.62 223 HIS A C 1
ATOM 1766 O O . HIS A 1 223 ? -5.797 4.744 18.171 1.00 94.62 223 HIS A O 1
ATOM 1772 N N . SER A 1 224 ? -5.095 3.490 16.459 1.00 94.69 224 SER A N 1
ATOM 1773 C CA . SER A 1 224 ? -4.572 4.607 15.658 1.00 94.69 224 SER A CA 1
ATOM 1774 C C . SER A 1 224 ? -5.598 5.683 15.254 1.00 94.69 224 SER A C 1
ATOM 1776 O O . SER A 1 224 ? -5.198 6.789 14.870 1.00 94.69 224 SER A O 1
ATOM 1778 N N . VAL A 1 225 ? -6.901 5.381 15.340 1.00 94.56 225 VAL A N 1
ATOM 1779 C CA . VAL A 1 225 ? -8.001 6.287 14.956 1.00 94.56 225 VAL A CA 1
ATOM 1780 C C . VAL A 1 225 ? -8.924 6.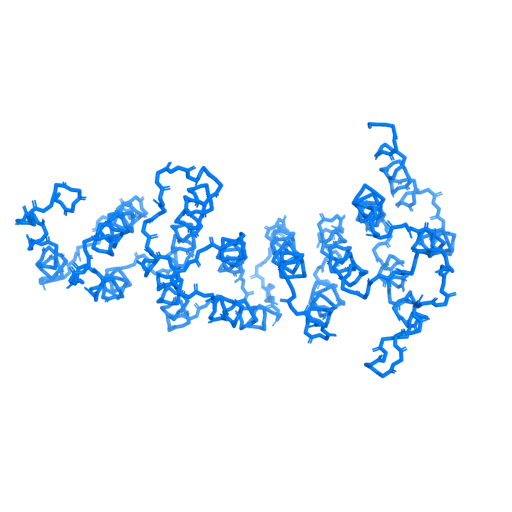604 16.134 1.00 94.56 225 VAL A C 1
ATOM 1782 O O . VAL A 1 225 ? -9.330 7.754 16.330 1.00 94.56 225 VAL A O 1
ATOM 1785 N N . ILE A 1 226 ? -9.269 5.609 16.953 1.00 93.31 226 ILE A N 1
ATOM 1786 C CA . ILE A 1 226 ? -10.194 5.794 18.074 1.00 93.31 226 ILE A CA 1
ATOM 1787 C C . ILE A 1 226 ? -9.554 6.645 19.178 1.00 93.31 226 ILE A C 1
ATOM 1789 O O . ILE A 1 226 ? -10.266 7.447 19.776 1.00 93.31 226 ILE A O 1
ATOM 1793 N N . SER A 1 227 ? -8.230 6.609 19.368 1.00 92.38 227 SER A N 1
ATOM 1794 C CA . SER A 1 227 ? -7.545 7.462 20.356 1.00 92.38 227 SER A CA 1
ATOM 1795 C C . SER A 1 227 ? -7.473 8.945 19.975 1.00 92.38 227 SER A C 1
ATOM 1797 O O . SER A 1 227 ? -7.179 9.783 20.827 1.00 92.38 227 SER A O 1
ATOM 1799 N N . LEU A 1 228 ? -7.694 9.285 18.699 1.00 90.75 228 LEU A N 1
ATOM 1800 C CA . LEU A 1 228 ? -7.525 10.652 18.205 1.00 90.75 228 LEU A CA 1
ATOM 1801 C C . LEU A 1 228 ? -8.542 11.610 18.830 1.00 90.75 228 LEU A C 1
ATOM 1803 O O . LEU A 1 228 ? -9.718 11.272 18.983 1.00 90.75 228 LEU A O 1
ATOM 1807 N N . GLN A 1 229 ? -8.126 12.839 19.121 1.00 84.31 229 GLN A N 1
ATOM 1808 C CA . GLN A 1 229 ? -9.087 13.869 19.503 1.00 84.31 229 GLN A CA 1
ATOM 1809 C C . GLN A 1 229 ? -9.921 14.312 18.290 1.00 84.31 229 GLN A C 1
ATOM 1811 O O . GLN A 1 229 ? -9.419 14.282 17.161 1.00 84.31 229 GLN A O 1
ATOM 1816 N N . PRO A 1 230 ? -11.192 14.713 18.491 1.00 75.12 230 PRO A N 1
ATOM 1817 C CA . PRO A 1 230 ? -11.978 15.318 17.427 1.00 75.12 230 PRO A CA 1
ATOM 1818 C C . PRO A 1 230 ? -11.243 16.541 16.858 1.00 75.12 230 PRO A C 1
ATOM 1820 O O . PRO A 1 230 ? -10.695 17.331 17.633 1.00 75.12 230 PRO A O 1
ATOM 1823 N N . PRO A 1 231 ? -11.211 16.716 15.528 1.00 78.31 231 PRO A N 1
ATOM 1824 C CA . PRO A 1 231 ? -10.626 17.910 14.936 1.00 78.31 231 PRO A CA 1
ATOM 1825 C C . PRO A 1 231 ? -11.415 19.156 15.357 1.00 78.31 231 PRO A C 1
ATOM 1827 O O . PRO A 1 231 ? -12.636 19.100 15.504 1.00 78.31 231 PRO A O 1
ATOM 1830 N N . ALA A 1 232 ? -10.728 20.290 15.514 1.00 75.69 232 ALA A N 1
ATOM 1831 C CA . ALA A 1 232 ? -11.399 21.578 15.675 1.00 75.69 232 ALA A CA 1
ATOM 1832 C C . ALA A 1 232 ? -12.264 21.888 14.435 1.00 75.69 232 ALA A C 1
ATOM 1834 O O . ALA A 1 232 ? -11.895 21.538 13.307 1.00 75.69 232 ALA A O 1
ATOM 1835 N N . GLU A 1 233 ? -13.406 22.551 14.638 1.00 73.19 233 GLU A N 1
ATOM 1836 C CA . GLU A 1 233 ? -14.391 22.817 13.574 1.00 73.19 233 GLU A CA 1
ATOM 1837 C C . GLU A 1 233 ? -13.834 23.694 12.433 1.00 73.19 233 GLU A C 1
ATOM 1839 O O . GLU A 1 233 ? -14.312 23.611 11.305 1.00 73.19 233 GLU A O 1
ATOM 1844 N N . ASP A 1 234 ? -12.750 24.431 12.681 1.00 78.31 234 ASP A N 1
ATOM 1845 C CA . ASP A 1 234 ? -12.227 25.443 11.756 1.00 78.31 234 ASP A CA 1
ATOM 1846 C C . ASP A 1 234 ? -11.178 24.912 10.758 1.00 78.31 234 ASP A C 1
ATOM 1848 O O . ASP A 1 234 ? -10.690 25.663 9.913 1.00 78.31 234 ASP A O 1
ATOM 1852 N N . ASN A 1 235 ? -10.779 23.634 10.847 1.00 84.19 235 ASN A N 1
ATOM 1853 C CA . ASN A 1 235 ? -9.727 23.071 9.993 1.00 84.19 235 ASN A CA 1
ATOM 1854 C C . ASN A 1 235 ? -10.238 21.947 9.078 1.00 84.19 235 ASN A C 1
ATOM 1856 O O . ASN A 1 235 ? -10.098 20.758 9.380 1.00 84.19 235 ASN A O 1
ATOM 1860 N N . GLU A 1 236 ? -10.759 22.335 7.911 1.00 87.69 236 GLU A N 1
ATOM 1861 C CA . GLU A 1 236 ? -11.275 21.426 6.873 1.00 87.69 236 GLU A CA 1
ATOM 1862 C C . GLU A 1 236 ? -10.260 20.350 6.445 1.00 87.69 236 GLU A C 1
ATOM 1864 O O . GLU A 1 236 ? -10.628 19.203 6.170 1.00 87.69 236 GLU A O 1
ATOM 1869 N N . SER A 1 237 ? -8.964 20.685 6.420 1.00 86.88 237 SER A N 1
ATOM 1870 C CA . SER A 1 237 ? -7.916 19.740 6.015 1.00 86.88 237 SER A CA 1
ATOM 1871 C C . SER A 1 237 ? -7.752 18.598 7.021 1.00 86.88 237 SER A C 1
ATOM 1873 O O . SER A 1 237 ? -7.696 17.430 6.629 1.00 86.88 237 SER A O 1
ATOM 1875 N N . ILE A 1 238 ? -7.767 18.909 8.322 1.00 86.75 238 ILE A N 1
ATOM 1876 C CA . ILE A 1 238 ? -7.677 17.905 9.390 1.00 86.75 238 ILE A CA 1
ATOM 1877 C C . ILE A 1 238 ? -8.980 17.101 9.469 1.00 86.75 238 ILE A C 1
ATOM 1879 O O . ILE A 1 238 ? -8.938 15.888 9.666 1.00 86.75 238 ILE A O 1
ATOM 1883 N N . GLN A 1 239 ? -10.137 17.730 9.248 1.00 88.94 239 GLN A N 1
ATOM 1884 C CA . GLN A 1 239 ? -11.417 17.016 9.177 1.00 88.94 239 GLN A CA 1
ATOM 1885 C C . GLN A 1 239 ? -11.439 15.987 8.046 1.00 88.94 239 GLN A C 1
ATOM 1887 O O . GLN A 1 239 ? -11.831 14.841 8.263 1.00 88.94 239 GLN A O 1
ATOM 1892 N N . THR A 1 240 ? -10.955 16.366 6.862 1.00 92.12 240 THR A N 1
ATOM 1893 C CA . THR A 1 240 ? -10.845 15.461 5.710 1.00 92.12 240 THR A CA 1
ATOM 1894 C C . THR A 1 240 ? -9.917 14.291 6.023 1.00 92.12 240 THR A C 1
ATOM 1896 O O . THR A 1 240 ? -10.256 13.131 5.795 1.00 92.12 240 THR A O 1
ATOM 1899 N N . LEU A 1 241 ? -8.752 14.586 6.599 1.00 92.38 241 LEU A N 1
ATOM 1900 C CA . LEU A 1 241 ? -7.787 13.591 7.051 1.00 92.38 241 LEU A CA 1
ATOM 1901 C C . LEU A 1 241 ? -8.404 12.589 8.043 1.00 92.38 241 LEU A C 1
ATOM 1903 O O . LEU A 1 241 ? -8.223 11.379 7.900 1.00 92.38 241 LEU A O 1
ATOM 1907 N N . TYR A 1 242 ? -9.181 13.084 9.003 1.00 91.62 242 TYR A N 1
ATOM 1908 C CA . TYR A 1 242 ? -9.866 12.269 9.998 1.00 91.62 242 TYR A CA 1
ATOM 1909 C C . TYR A 1 242 ? -10.963 11.388 9.399 1.00 91.62 242 TYR A C 1
ATOM 1911 O O . TYR A 1 242 ? -11.025 10.192 9.687 1.00 91.62 242 TYR A O 1
ATOM 1919 N N . ALA A 1 243 ? -11.812 11.965 8.544 1.00 92.50 243 ALA A N 1
ATOM 1920 C CA . ALA A 1 243 ? -12.865 11.238 7.845 1.00 92.50 243 ALA A CA 1
ATOM 1921 C C . ALA A 1 243 ? -12.274 10.106 6.993 1.00 92.50 243 ALA A C 1
ATOM 1923 O O . ALA A 1 243 ? -12.747 8.972 7.055 1.00 92.50 243 ALA A O 1
ATOM 1924 N N . ASN A 1 244 ? -11.179 10.388 6.282 1.00 95.19 244 ASN A N 1
ATOM 1925 C CA . ASN A 1 244 ? -10.466 9.395 5.487 1.00 95.19 244 ASN A CA 1
ATOM 1926 C C . ASN A 1 244 ? -9.848 8.295 6.361 1.00 95.19 244 ASN A C 1
ATOM 1928 O O . ASN A 1 244 ? -9.945 7.123 6.012 1.00 95.19 244 ASN A O 1
ATOM 1932 N N . ALA A 1 245 ? -9.238 8.641 7.500 1.00 95.25 245 ALA A N 1
ATOM 1933 C CA . ALA A 1 245 ? -8.671 7.654 8.420 1.00 95.25 245 ALA A CA 1
ATOM 1934 C C . ALA A 1 245 ? -9.754 6.737 9.012 1.00 95.25 245 ALA A C 1
ATOM 1936 O O . ALA A 1 245 ? -9.570 5.523 9.062 1.00 95.25 245 ALA A O 1
ATOM 1937 N N . LYS A 1 246 ? -10.907 7.298 9.398 1.00 94.06 246 LYS A N 1
ATOM 1938 C CA . LYS A 1 246 ? -12.066 6.520 9.855 1.00 94.06 246 LYS A CA 1
ATOM 1939 C C . LYS A 1 246 ? -12.565 5.569 8.765 1.00 94.06 246 LYS A C 1
ATOM 1941 O O . LYS A 1 246 ? -12.739 4.386 9.033 1.00 94.06 246 LYS A O 1
ATOM 1946 N N . HIS A 1 247 ? -12.740 6.067 7.544 1.00 95.25 247 HIS A N 1
ATOM 1947 C CA . HIS A 1 247 ? -13.199 5.242 6.431 1.00 95.25 247 HIS A CA 1
ATOM 1948 C C . HIS A 1 247 ? -12.204 4.119 6.086 1.00 95.25 247 HIS A C 1
ATOM 1950 O O . HIS A 1 247 ? -12.599 2.975 5.876 1.00 95.25 247 HIS A O 1
ATOM 1956 N N . ALA A 1 248 ? -10.901 4.412 6.087 1.00 96.88 248 ALA A N 1
ATOM 1957 C CA . ALA A 1 248 ? -9.870 3.405 5.852 1.00 96.88 248 ALA A CA 1
ATOM 1958 C C . ALA A 1 248 ? -9.829 2.338 6.959 1.00 96.88 248 ALA A C 1
ATOM 1960 O O . ALA A 1 248 ? -9.597 1.167 6.660 1.00 96.88 248 ALA A O 1
ATOM 1961 N N . LEU A 1 249 ? -10.102 2.712 8.216 1.00 96.44 249 LEU A N 1
ATOM 1962 C CA . LEU A 1 249 ? -10.259 1.753 9.310 1.00 96.44 249 LEU A CA 1
ATOM 1963 C C . LEU A 1 249 ? -11.442 0.814 9.059 1.00 96.44 249 LEU A C 1
ATOM 1965 O O . LEU A 1 249 ? -11.273 -0.397 9.148 1.00 96.44 249 LEU A O 1
ATOM 1969 N N . GLU A 1 250 ? -12.611 1.356 8.718 1.00 94.12 250 GLU A N 1
ATOM 1970 C CA . GLU A 1 250 ? -13.816 0.577 8.397 1.00 94.12 250 GLU A CA 1
ATOM 1971 C C . GLU A 1 250 ? -13.546 -0.437 7.269 1.00 94.12 250 GLU A C 1
ATOM 1973 O O . GLU A 1 250 ? -13.802 -1.630 7.429 1.00 94.12 250 GLU A O 1
ATOM 1978 N N . GLN A 1 251 ? -12.914 0.006 6.177 1.00 93.94 251 GLN A N 1
ATOM 1979 C CA . GLN A 1 251 ? -12.546 -0.851 5.043 1.00 93.94 251 GLN A CA 1
ATOM 1980 C C . GLN A 1 251 ? -11.498 -1.918 5.391 1.00 93.94 251 GLN A C 1
ATOM 1982 O O . GLN A 1 251 ? -11.542 -3.038 4.876 1.00 93.94 251 GLN A O 1
ATOM 1987 N N . LEU A 1 252 ? -10.534 -1.597 6.258 1.00 95.19 252 LEU A N 1
ATOM 1988 C CA . LEU A 1 252 ? -9.575 -2.583 6.752 1.00 95.19 252 LEU A CA 1
ATOM 1989 C C . LEU A 1 252 ? -10.266 -3.635 7.625 1.00 95.19 252 LEU A C 1
ATOM 1991 O O . LEU A 1 252 ? -9.990 -4.824 7.461 1.00 95.19 252 LEU A O 1
ATOM 1995 N N . MET A 1 253 ? -11.166 -3.214 8.521 1.00 91.44 253 MET A N 1
ATOM 1996 C CA . MET A 1 253 ? -11.923 -4.142 9.359 1.00 91.44 253 MET A CA 1
ATOM 1997 C C . MET A 1 253 ? -12.734 -5.099 8.490 1.00 91.44 253 MET A C 1
ATOM 1999 O O . MET A 1 253 ? -12.621 -6.306 8.672 1.00 91.44 253 MET A O 1
ATOM 2003 N N . GLU A 1 254 ? -13.463 -4.590 7.495 1.00 89.19 254 GLU A N 1
ATOM 2004 C CA . GLU A 1 254 ? -14.220 -5.415 6.550 1.00 89.19 254 GLU A CA 1
ATOM 2005 C C . GLU A 1 254 ? -13.333 -6.476 5.876 1.00 89.19 254 GLU A C 1
ATOM 2007 O O . GLU A 1 254 ? -13.653 -7.667 5.900 1.00 89.19 254 GLU A O 1
ATOM 2012 N N . GLY A 1 255 ? -12.175 -6.073 5.341 1.00 89.38 255 GLY A N 1
ATOM 2013 C CA . GLY A 1 255 ? -11.245 -6.988 4.676 1.00 89.38 255 GLY A CA 1
ATOM 2014 C C . GLY A 1 255 ? -10.678 -8.074 5.598 1.00 89.38 255 GLY A C 1
ATOM 2015 O O . GLY A 1 255 ? -10.537 -9.224 5.182 1.00 89.38 255 GLY A O 1
ATOM 2016 N N . LEU A 1 256 ? -10.373 -7.738 6.854 1.00 90.31 256 LEU A N 1
ATOM 2017 C CA . LEU A 1 256 ? -9.913 -8.712 7.852 1.00 90.31 256 LEU A CA 1
ATOM 2018 C C . LEU A 1 256 ? -11.059 -9.620 8.335 1.00 90.31 256 LEU A C 1
ATOM 2020 O O . LEU A 1 256 ? -10.845 -10.806 8.590 1.00 90.31 256 LEU A O 1
ATOM 2024 N N . MET A 1 257 ? -12.286 -9.094 8.399 1.00 83.88 257 MET A N 1
ATOM 2025 C CA . MET A 1 257 ? -13.476 -9.825 8.833 1.00 83.88 257 MET A CA 1
ATOM 2026 C C . MET A 1 257 ? -13.932 -10.886 7.843 1.00 83.88 257 MET A C 1
ATOM 2028 O O . MET A 1 257 ? -14.398 -11.925 8.294 1.00 83.88 257 MET A O 1
ATOM 2032 N N . GLN A 1 258 ? -13.804 -10.673 6.527 1.00 81.06 258 GLN A N 1
ATOM 2033 C CA . GLN A 1 258 ? -14.375 -11.558 5.493 1.00 81.06 258 GLN A CA 1
ATOM 2034 C C . GLN A 1 258 ? -14.042 -13.054 5.660 1.00 81.06 258 GLN A C 1
ATOM 2036 O O . GLN A 1 258 ? -14.756 -13.909 5.139 1.00 81.06 258 GLN A O 1
ATOM 2041 N N . ARG A 1 259 ? -12.965 -13.394 6.377 1.00 75.19 259 ARG A N 1
ATOM 2042 C CA . ARG A 1 259 ? -12.539 -14.780 6.640 1.00 75.19 259 ARG A CA 1
ATOM 2043 C C . ARG A 1 259 ? -12.956 -15.336 8.001 1.00 75.19 259 ARG A C 1
ATOM 2045 O O . ARG A 1 259 ? -12.789 -16.530 8.221 1.00 75.19 259 ARG A O 1
ATOM 2052 N N . GLN A 1 260 ? -13.492 -14.500 8.883 1.00 75.88 260 GLN A N 1
ATOM 2053 C CA . GLN A 1 260 ? -13.867 -14.818 10.265 1.00 75.88 260 GLN A CA 1
ATOM 2054 C C . GLN A 1 260 ? -15.306 -14.380 10.578 1.00 75.88 260 GLN A C 1
ATOM 2056 O O . GLN A 1 260 ? -15.629 -13.991 11.699 1.00 75.88 260 GLN A O 1
ATOM 2061 N N . LEU A 1 261 ? -16.195 -14.452 9.583 1.00 76.94 261 LEU A N 1
ATOM 2062 C CA . LEU A 1 261 ? -17.626 -14.155 9.720 1.00 76.94 261 LEU A CA 1
ATOM 2063 C C . LEU A 1 261 ? -18.387 -15.300 10.411 1.00 76.94 261 LEU A C 1
ATOM 2065 O O . LEU A 1 261 ? -19.422 -15.764 9.934 1.00 76.94 261 LEU A O 1
ATOM 2069 N N . ASP A 1 262 ? -17.868 -15.772 11.539 1.00 77.94 262 ASP A N 1
ATOM 2070 C CA . ASP A 1 262 ? -18.547 -16.710 12.424 1.00 77.94 262 ASP A CA 1
ATOM 2071 C C . ASP A 1 262 ? -18.867 -16.032 13.777 1.00 77.94 262 ASP A C 1
ATOM 2073 O O . ASP A 1 262 ? -18.338 -14.960 14.091 1.00 77.94 262 ASP A O 1
ATOM 2077 N N . PRO A 1 263 ? -19.776 -16.597 14.595 1.00 77.94 263 PRO A N 1
ATOM 2078 C CA . PRO A 1 263 ? -20.108 -16.030 15.903 1.00 77.94 263 PRO A CA 1
ATOM 2079 C C . PRO A 1 263 ? -18.912 -15.806 16.838 1.00 77.94 263 PRO A C 1
ATOM 2081 O O . PRO A 1 263 ? -18.981 -14.948 17.717 1.00 77.94 263 PRO A O 1
ATOM 2084 N N . LYS A 1 264 ? -17.845 -16.604 16.704 1.00 81.06 264 LYS A N 1
ATOM 2085 C CA . LYS A 1 264 ? -16.669 -16.523 17.572 1.00 81.06 264 LYS A CA 1
ATOM 2086 C C . LYS A 1 264 ? -15.790 -15.341 17.158 1.00 81.06 264 LYS A C 1
ATOM 2088 O O . LYS A 1 264 ? -15.446 -14.541 18.019 1.00 81.06 264 LYS A O 1
ATOM 2093 N N . GLY A 1 265 ? -15.506 -15.201 15.866 1.00 81.62 265 GLY A N 1
ATOM 2094 C CA . GLY A 1 265 ? -14.783 -14.070 15.293 1.00 81.62 265 GLY A CA 1
ATOM 2095 C C . GLY A 1 265 ? -15.474 -12.752 15.618 1.00 81.62 265 GLY A C 1
ATOM 2096 O O . GLY A 1 265 ? -14.830 -11.839 16.123 1.00 81.62 265 GLY A O 1
ATOM 2097 N N . LEU A 1 266 ? -16.806 -12.682 15.480 1.00 80.31 266 LEU A N 1
ATOM 2098 C CA . LEU A 1 266 ? -17.557 -11.491 15.891 1.00 80.31 266 LEU A CA 1
ATOM 2099 C C . LEU A 1 266 ? -17.352 -11.160 17.378 1.00 80.31 266 LEU A C 1
ATOM 2101 O O . LEU A 1 266 ? -17.154 -10.001 17.731 1.00 80.31 266 LEU A O 1
ATOM 2105 N N . GLN A 1 267 ? -17.396 -12.161 18.259 1.00 81.31 267 GLN A N 1
ATOM 2106 C CA . GLN A 1 267 ? -17.199 -11.949 19.693 1.00 81.31 267 GLN A CA 1
ATOM 2107 C C . GLN A 1 267 ? -15.782 -11.449 20.014 1.00 81.31 267 GLN A C 1
ATOM 2109 O O . GLN A 1 267 ? -15.633 -10.537 20.826 1.00 81.31 267 GLN A O 1
ATOM 2114 N N . GLU A 1 268 ? -14.756 -12.009 19.371 1.00 84.44 268 GLU A N 1
ATOM 2115 C CA . GLU A 1 268 ? -13.366 -11.559 19.517 1.00 84.44 268 GLU A CA 1
ATOM 2116 C C . GLU A 1 268 ? -13.196 -10.107 19.052 1.00 84.44 268 GLU A C 1
ATOM 2118 O O . GLU A 1 268 ? -12.609 -9.294 19.762 1.00 84.44 268 GLU A O 1
ATOM 2123 N N . MET A 1 269 ? -13.799 -9.737 17.921 1.00 82.19 269 MET A N 1
ATOM 2124 C CA . MET A 1 269 ? -13.757 -8.367 17.397 1.00 82.19 269 MET A CA 1
ATOM 2125 C C . MET A 1 269 ? -14.449 -7.368 18.326 1.00 82.19 269 MET A C 1
ATOM 2127 O O . MET A 1 269 ? -13.959 -6.262 18.544 1.00 82.19 269 MET A O 1
ATOM 2131 N N . VAL A 1 270 ? -15.585 -7.751 18.909 1.00 83.06 270 VAL A N 1
ATOM 2132 C CA . VAL A 1 270 ? -16.290 -6.904 19.877 1.00 83.06 270 VAL A CA 1
ATOM 2133 C C . VAL A 1 270 ? -15.471 -6.727 21.155 1.00 83.06 270 VAL A C 1
ATOM 2135 O O . VAL A 1 270 ? -15.446 -5.628 21.707 1.00 83.06 270 VAL A O 1
ATOM 2138 N N . HIS A 1 271 ? -14.736 -7.754 21.581 1.00 88.62 271 HIS A N 1
ATOM 2139 C CA . HIS A 1 271 ? -13.826 -7.650 22.720 1.00 88.62 271 HIS A CA 1
ATOM 2140 C C . HIS A 1 271 ? -12.687 -6.642 22.475 1.00 88.62 271 HIS A C 1
ATOM 2142 O O . HIS A 1 271 ? -12.327 -5.896 23.383 1.00 88.62 271 HIS A O 1
ATOM 2148 N N . LEU A 1 272 ? -12.185 -6.513 21.238 1.00 91.12 272 LEU A N 1
ATOM 2149 C CA . LEU A 1 272 ? -11.204 -5.469 20.889 1.00 91.12 272 LEU A CA 1
ATOM 2150 C C . LEU A 1 272 ? -11.757 -4.042 21.071 1.00 91.12 272 LEU A C 1
ATOM 2152 O O . LEU A 1 272 ? -11.001 -3.107 21.353 1.00 91.12 272 LEU A O 1
ATOM 2156 N N . LEU A 1 273 ? -13.074 -3.864 20.929 1.00 92.31 273 LEU A N 1
ATOM 2157 C CA . LEU A 1 273 ? -13.752 -2.577 21.102 1.00 92.31 273 LEU A CA 1
ATOM 2158 C C . LEU A 1 273 ? -14.183 -2.296 22.544 1.00 92.31 273 LEU A C 1
ATOM 2160 O O . LEU A 1 273 ? -14.439 -1.138 22.868 1.00 92.31 273 LEU A O 1
ATOM 2164 N N . GLU A 1 274 ? -14.225 -3.304 23.417 1.00 92.06 274 GLU A N 1
ATOM 2165 C CA . GLU A 1 274 ? -14.741 -3.199 24.788 1.00 92.06 274 GLU A CA 1
ATOM 2166 C C . GLU A 1 274 ? -14.081 -2.058 25.574 1.00 92.06 274 GLU A C 1
ATOM 2168 O O . GLU A 1 274 ? -14.775 -1.193 26.111 1.00 92.06 274 GLU A O 1
ATOM 2173 N N . LYS A 1 275 ? -12.744 -1.975 25.546 1.00 93.88 275 LYS A N 1
ATOM 2174 C CA . LYS A 1 275 ? -11.991 -0.910 26.235 1.00 93.88 275 LYS A CA 1
ATOM 2175 C C . LYS A 1 275 ? -12.341 0.501 25.744 1.00 93.88 275 LYS A C 1
ATOM 2177 O O . LYS A 1 275 ? -12.229 1.458 26.502 1.00 93.88 275 LYS A O 1
ATOM 2182 N N . TRP A 1 276 ? -12.756 0.635 24.484 1.00 94.38 276 TRP A N 1
ATOM 2183 C CA . TRP A 1 276 ? -13.086 1.920 23.869 1.00 94.38 276 TRP A CA 1
ATOM 2184 C C . TRP A 1 276 ? -14.550 2.303 24.075 1.00 94.38 276 TRP A C 1
ATOM 2186 O O . TRP A 1 276 ? -14.847 3.465 24.336 1.00 94.38 276 TRP A O 1
ATOM 2196 N N . ILE A 1 277 ? -15.459 1.326 24.012 1.00 91.75 277 ILE A N 1
ATOM 2197 C CA . ILE A 1 277 ? -16.886 1.503 24.320 1.00 91.75 277 ILE A CA 1
ATOM 2198 C C . ILE A 1 277 ? -17.065 1.928 25.782 1.00 91.75 277 ILE A C 1
ATOM 2200 O O . ILE A 1 277 ? -17.894 2.783 26.085 1.00 91.75 277 ILE A O 1
ATOM 2204 N N . LEU A 1 278 ? -16.241 1.380 26.679 1.00 90.69 278 LEU A N 1
ATOM 2205 C CA . LEU A 1 278 ? -16.241 1.694 28.108 1.00 90.69 278 LEU A CA 1
ATOM 2206 C C . LEU A 1 278 ? -15.298 2.852 28.484 1.00 90.69 278 LEU A C 1
ATOM 2208 O O . LEU A 1 278 ? -15.071 3.089 29.669 1.00 90.69 278 LEU A O 1
ATOM 2212 N N . SER A 1 279 ? -14.737 3.574 27.507 1.00 91.81 279 SER A N 1
ATOM 2213 C CA . SER A 1 279 ? -13.806 4.675 27.778 1.00 91.81 279 SER A CA 1
ATOM 2214 C C . SER A 1 279 ? -14.475 5.819 28.543 1.00 91.81 279 SER A C 1
ATOM 2216 O O . SER A 1 279 ? -15.619 6.191 28.282 1.00 91.81 279 SER A O 1
ATOM 2218 N N . GLU A 1 280 ? -13.732 6.470 29.437 1.00 89.44 280 GLU A N 1
ATOM 2219 C CA . GLU A 1 280 ? -14.175 7.702 30.098 1.00 89.44 280 GLU A CA 1
ATOM 2220 C C . GLU A 1 280 ? -14.323 8.868 29.104 1.00 89.44 280 GLU A C 1
ATOM 2222 O O . GLU A 1 280 ? -15.127 9.781 29.318 1.00 89.44 280 GLU A O 1
ATOM 2227 N N . LYS A 1 281 ? -13.609 8.822 27.970 1.00 89.38 281 LYS A N 1
ATOM 2228 C CA . LYS A 1 281 ? -13.644 9.870 26.949 1.00 89.38 281 LYS A CA 1
ATOM 2229 C C . LYS A 1 281 ? -14.807 9.661 25.989 1.00 89.38 281 LYS A C 1
ATOM 2231 O O . LYS A 1 281 ? -14.847 8.704 25.221 1.00 89.38 281 LYS A O 1
ATOM 2236 N N . GLU A 1 282 ? -15.712 10.628 25.968 1.00 87.50 282 GLU A N 1
ATOM 2237 C CA . GLU A 1 282 ? -16.916 10.603 25.135 1.00 87.50 282 GLU A CA 1
ATOM 2238 C C . GLU A 1 282 ? -16.619 10.408 23.640 1.00 87.50 282 GLU A C 1
ATOM 2240 O O . GLU A 1 282 ? -17.226 9.554 22.999 1.00 87.50 282 GLU A O 1
ATOM 2245 N N . GLY A 1 283 ? -15.633 11.131 23.099 1.00 87.75 283 GLY A N 1
ATOM 2246 C CA . GLY A 1 283 ? -15.257 11.001 21.690 1.00 87.75 283 GLY A CA 1
ATOM 2247 C C . GLY A 1 283 ? -14.705 9.616 21.334 1.00 87.75 283 GLY A C 1
ATOM 2248 O O . GLY A 1 283 ? -14.912 9.145 20.218 1.00 87.75 283 GLY A O 1
ATOM 2249 N N . GLU A 1 284 ? -14.030 8.935 22.266 1.00 92.00 284 GLU A N 1
ATOM 2250 C CA . GLU A 1 284 ? -13.575 7.553 22.056 1.00 92.00 284 GLU A CA 1
ATOM 2251 C C . GLU A 1 284 ? -14.776 6.601 22.022 1.00 92.00 284 GLU A C 1
ATOM 2253 O O . GLU A 1 284 ? -14.887 5.805 21.087 1.00 92.00 284 GLU A O 1
ATOM 2258 N N . ARG A 1 285 ? -15.720 6.757 22.964 1.00 91.56 285 ARG A N 1
ATOM 2259 C CA . ARG A 1 285 ? -16.964 5.973 22.998 1.00 91.56 285 ARG A CA 1
ATOM 2260 C C . ARG A 1 285 ? -17.788 6.138 21.725 1.00 91.56 285 ARG A C 1
ATOM 2262 O O . ARG A 1 285 ? -18.184 5.141 21.131 1.00 91.56 285 ARG A O 1
ATOM 2269 N N . GLU A 1 286 ? -18.017 7.373 21.270 1.00 90.00 286 GLU A N 1
ATOM 2270 C CA . GLU A 1 286 ? -18.802 7.660 20.057 1.00 90.00 286 GLU A CA 1
ATOM 2271 C C . GLU A 1 286 ? -18.218 6.936 18.841 1.00 90.00 286 GLU A C 1
ATOM 2273 O O . GLU A 1 286 ? -18.932 6.304 18.058 1.00 90.00 286 GLU A O 1
ATOM 2278 N N . LYS A 1 287 ? -16.897 6.986 18.680 1.00 91.81 287 LYS A N 1
ATOM 2279 C CA . LYS A 1 287 ? -16.230 6.330 17.556 1.00 91.81 287 LYS A CA 1
ATOM 2280 C C . LYS A 1 287 ? -16.255 4.817 17.663 1.00 91.81 287 LYS A C 1
ATOM 2282 O O . LYS A 1 287 ? -16.495 4.158 16.654 1.00 91.81 287 LYS A O 1
ATOM 2287 N N . ALA A 1 288 ? -16.033 4.281 18.859 1.00 93.06 288 ALA A N 1
ATOM 2288 C CA . ALA A 1 288 ? -16.079 2.849 19.105 1.00 93.06 288 ALA A CA 1
ATOM 2289 C C . ALA A 1 288 ? -17.477 2.278 18.841 1.00 93.06 288 ALA A C 1
ATOM 2291 O O . ALA A 1 288 ? -17.592 1.240 18.199 1.00 93.06 288 ALA A O 1
ATOM 2292 N N . MET A 1 289 ? -18.532 2.990 19.249 1.00 90.75 289 MET A N 1
ATOM 2293 C CA . MET A 1 289 ? -19.922 2.610 18.987 1.00 90.75 289 MET A CA 1
ATOM 2294 C C . MET A 1 289 ? -20.270 2.660 17.497 1.00 90.75 289 MET A C 1
ATOM 2296 O O . MET A 1 289 ? -20.886 1.730 16.981 1.00 90.75 289 MET A O 1
ATOM 2300 N N . ASN A 1 290 ? -19.830 3.700 16.781 1.00 91.06 290 ASN A N 1
ATOM 2301 C CA . ASN A 1 290 ? -20.008 3.779 15.328 1.00 91.06 290 ASN A CA 1
ATOM 2302 C C . ASN A 1 290 ? -19.302 2.625 14.602 1.00 91.06 290 ASN A C 1
ATOM 2304 O O . ASN A 1 290 ? -19.883 2.012 13.707 1.00 91.06 290 ASN A O 1
ATOM 2308 N N . LEU A 1 291 ? -18.069 2.307 15.006 1.00 92.06 291 LEU A N 1
ATOM 2309 C CA . LEU A 1 291 ? -17.329 1.186 14.438 1.00 92.06 291 LEU A CA 1
ATOM 2310 C C . LEU A 1 291 ? -18.005 -0.147 14.779 1.00 92.06 291 LEU A C 1
ATOM 2312 O O . LEU A 1 291 ? -18.218 -0.957 13.888 1.00 92.06 291 LEU A O 1
ATOM 2316 N N . HIS A 1 292 ? -18.425 -0.349 16.030 1.00 89.94 292 HIS A N 1
ATOM 2317 C CA . HIS A 1 292 ? -19.168 -1.534 16.461 1.00 89.94 292 HIS A CA 1
ATOM 2318 C C . HIS A 1 292 ? -20.431 -1.757 15.617 1.00 89.94 292 HIS A C 1
ATOM 2320 O O . HIS A 1 292 ? -20.658 -2.861 15.120 1.00 89.94 292 HIS A O 1
ATOM 2326 N N . LEU A 1 293 ? -21.222 -0.700 15.401 1.00 88.88 293 LEU A N 1
ATOM 2327 C CA . LEU A 1 293 ? -22.404 -0.743 14.542 1.00 88.88 293 LEU A CA 1
ATOM 2328 C C . LEU A 1 293 ? -22.044 -1.162 13.110 1.00 88.88 293 LEU A C 1
ATOM 2330 O O . LEU A 1 293 ? -22.730 -2.005 12.533 1.00 88.88 293 LEU A O 1
ATOM 2334 N N . HIS A 1 294 ? -20.964 -0.614 12.553 1.00 88.81 294 HIS A N 1
ATOM 2335 C CA . HIS A 1 294 ? -20.493 -0.971 11.218 1.00 88.81 294 HIS A CA 1
ATOM 2336 C C . HIS A 1 294 ? -20.092 -2.455 11.116 1.00 88.81 294 HIS A C 1
ATOM 2338 O O . HIS A 1 294 ? -20.529 -3.145 10.195 1.00 88.81 294 HIS A O 1
ATOM 2344 N N . LEU A 1 295 ? -19.352 -2.993 12.095 1.00 86.62 295 LEU A N 1
ATOM 2345 C CA . LEU A 1 295 ? -18.976 -4.417 12.121 1.00 86.62 295 LEU A CA 1
ATOM 2346 C C . LEU A 1 295 ? -20.205 -5.336 12.208 1.00 86.62 295 LEU A C 1
ATOM 2348 O O . LEU A 1 295 ? -20.277 -6.353 11.516 1.00 86.62 295 LEU A O 1
ATOM 2352 N N . LEU A 1 296 ? -21.202 -4.967 13.021 1.00 85.56 296 LEU A N 1
ATOM 2353 C CA . LEU A 1 296 ? -22.464 -5.705 13.099 1.00 85.56 296 LEU A CA 1
ATOM 2354 C C . LEU A 1 296 ? -23.226 -5.678 11.770 1.00 85.56 296 LEU A C 1
ATOM 2356 O O . LEU A 1 296 ? -23.790 -6.697 11.373 1.00 85.56 296 LEU A O 1
ATOM 2360 N N . GLN A 1 297 ? -23.230 -4.545 11.063 1.00 86.94 297 GLN A N 1
ATOM 2361 C CA . GLN A 1 297 ? -23.847 -4.443 9.739 1.00 86.94 297 GLN A CA 1
ATOM 2362 C C . GLN A 1 297 ? -23.167 -5.375 8.731 1.00 86.94 297 GLN A C 1
ATOM 2364 O O . GLN A 1 297 ? -23.872 -6.104 8.034 1.00 86.94 297 GLN A O 1
ATOM 2369 N N . ILE A 1 298 ? -21.830 -5.416 8.700 1.00 82.56 298 ILE A N 1
ATOM 2370 C CA . ILE A 1 298 ? -21.066 -6.341 7.845 1.00 82.56 298 ILE A CA 1
ATOM 2371 C C . ILE A 1 298 ? -21.435 -7.792 8.167 1.00 82.56 298 ILE A C 1
ATOM 2373 O O . ILE A 1 298 ? -21.734 -8.574 7.263 1.00 82.56 298 ILE A O 1
ATOM 2377 N N . TYR A 1 299 ? -21.460 -8.152 9.452 1.00 80.44 299 TYR A N 1
ATOM 2378 C CA . TYR A 1 299 ? -21.809 -9.500 9.899 1.00 80.44 299 TYR A CA 1
ATOM 2379 C C . TYR A 1 299 ? -23.217 -9.911 9.443 1.00 80.44 299 TYR A C 1
ATOM 2381 O O . TYR A 1 299 ? -23.393 -10.973 8.847 1.00 80.44 299 TYR A O 1
ATOM 2389 N N . VAL A 1 300 ? -24.213 -9.046 9.662 1.00 80.94 300 VAL A N 1
ATOM 2390 C CA . VAL A 1 300 ? -25.609 -9.294 9.268 1.00 80.94 300 VAL A CA 1
ATOM 2391 C C . VAL A 1 300 ? -25.761 -9.397 7.750 1.00 80.94 300 VAL A C 1
ATOM 2393 O O . VAL A 1 300 ? -26.490 -10.262 7.275 1.00 80.94 300 VAL A O 1
ATOM 2396 N N . GLN A 1 301 ? -25.078 -8.547 6.980 1.00 80.38 301 GLN A N 1
ATOM 2397 C CA . GLN A 1 301 ? -25.147 -8.566 5.515 1.00 80.38 301 GLN A CA 1
ATOM 2398 C C . GLN A 1 301 ? -24.459 -9.791 4.905 1.00 80.38 301 GLN A C 1
ATOM 2400 O O . GLN A 1 301 ? -24.900 -10.293 3.872 1.00 80.38 301 GLN A O 1
ATOM 2405 N N . SER A 1 302 ? -23.394 -10.283 5.537 1.00 71.88 302 SER A N 1
ATOM 2406 C CA . SER A 1 302 ? -22.606 -11.400 5.008 1.00 71.88 302 SER A CA 1
ATOM 2407 C C . SER A 1 302 ? -23.211 -12.770 5.332 1.00 71.88 302 SER A C 1
ATOM 2409 O O . SER A 1 302 ? -22.969 -13.750 4.626 1.00 71.88 302 SER A O 1
ATOM 2411 N N . ILE A 1 303 ? -24.017 -12.857 6.390 1.00 66.06 303 ILE A N 1
ATOM 2412 C CA . ILE A 1 303 ? -24.661 -14.094 6.827 1.00 66.06 303 ILE A CA 1
ATOM 2413 C C . ILE A 1 303 ? -26.049 -14.183 6.189 1.00 66.06 303 ILE A C 1
ATOM 2415 O O . ILE A 1 303 ? -27.055 -13.761 6.748 1.00 66.06 303 ILE A O 1
ATOM 2419 N N . GLY A 1 304 ? -26.108 -14.789 4.999 1.00 54.16 304 GLY A N 1
ATOM 2420 C CA . GLY A 1 304 ? -27.373 -15.087 4.310 1.00 54.16 304 GLY A CA 1
ATOM 2421 C C . GLY A 1 304 ? -28.259 -16.120 5.028 1.00 54.16 304 GLY A C 1
ATOM 2422 O O . GLY A 1 304 ? -29.423 -16.285 4.673 1.00 54.16 304 GLY A O 1
ATOM 2423 N N . VAL A 1 305 ? -27.726 -16.816 6.041 1.00 53.69 305 VAL A N 1
ATOM 2424 C CA . VAL A 1 305 ? -28.429 -17.808 6.869 1.00 53.69 305 VAL A CA 1
ATOM 2425 C C . VAL A 1 305 ? -28.037 -17.574 8.320 1.00 53.69 305 VAL A C 1
ATOM 2427 O O . VAL A 1 305 ? -26.897 -17.854 8.673 1.00 53.69 305 VAL A O 1
ATOM 2430 N N . CYS A 1 306 ? -28.950 -17.070 9.158 1.00 54.69 306 CYS A N 1
ATOM 2431 C CA . CYS A 1 306 ? -28.697 -16.823 10.581 1.00 54.69 306 CYS A CA 1
ATOM 2432 C C . CYS A 1 306 ? -28.052 -18.046 11.254 1.00 54.69 306 CYS A C 1
ATOM 2434 O O . CYS A 1 306 ? -28.744 -19.010 11.582 1.00 54.69 306 CYS A O 1
ATOM 2436 N N . ILE A 1 307 ? -26.737 -18.003 11.490 1.00 58.28 307 ILE A N 1
ATOM 2437 C CA . ILE A 1 307 ? -26.086 -18.944 12.397 1.00 58.28 307 ILE A CA 1
ATOM 2438 C C . ILE A 1 307 ? -26.585 -18.562 13.793 1.00 58.28 307 ILE A C 1
ATOM 2440 O O . ILE A 1 307 ? -26.352 -17.427 14.219 1.00 58.28 307 ILE A O 1
ATOM 2444 N N . PRO A 1 308 ? -27.302 -19.447 14.507 1.00 60.47 308 PRO A N 1
ATOM 2445 C CA . PRO A 1 308 ? -27.786 -19.115 15.834 1.00 60.47 308 PRO A CA 1
ATOM 2446 C C . PRO A 1 308 ? -26.584 -18.837 16.739 1.00 60.47 308 PRO A C 1
ATOM 2448 O O . PRO A 1 308 ? -25.717 -19.697 16.915 1.00 60.47 308 PRO A O 1
ATOM 2451 N N . LEU A 1 309 ? -26.536 -17.638 17.321 1.00 63.84 309 LEU A N 1
ATOM 2452 C CA . LEU A 1 309 ? -25.619 -17.345 18.417 1.00 63.84 309 LEU A CA 1
ATOM 2453 C C . LEU A 1 309 ? -25.880 -18.349 19.546 1.00 63.84 309 LEU A C 1
ATOM 2455 O O . LEU A 1 309 ? -27.035 -18.657 19.860 1.00 63.84 309 LEU A O 1
ATOM 2459 N N . LYS A 1 310 ? -24.821 -18.866 20.175 1.00 67.81 310 LYS A N 1
ATOM 2460 C CA . LYS A 1 310 ? -24.987 -19.731 21.348 1.00 67.81 310 LYS A CA 1
ATOM 2461 C C . LYS A 1 310 ? -25.674 -18.949 22.469 1.00 67.81 310 LYS A C 1
ATOM 2463 O O . LYS A 1 310 ? -25.516 -17.730 22.584 1.00 67.81 310 LYS A O 1
ATOM 2468 N N . LEU A 1 311 ? -26.407 -19.665 23.323 1.00 59.91 311 LEU A N 1
ATOM 2469 C CA . LEU A 1 311 ? -27.038 -19.093 24.512 1.00 59.91 311 LEU A CA 1
ATOM 2470 C C . LEU A 1 311 ? -25.992 -18.291 25.314 1.00 59.91 311 LEU A C 1
ATOM 2472 O O . LEU A 1 311 ? -24.933 -18.820 25.643 1.00 59.91 311 LEU A O 1
ATOM 2476 N N . GLY A 1 312 ? -26.266 -17.012 25.578 1.00 67.75 312 GLY A N 1
ATOM 2477 C CA . GLY A 1 312 ? -25.353 -16.101 26.279 1.00 67.75 312 GLY A CA 1
ATOM 2478 C C . GLY A 1 312 ? -24.511 -15.186 25.381 1.00 67.75 312 GLY A C 1
ATOM 2479 O O . GLY A 1 312 ? -24.287 -14.049 25.776 1.00 67.75 312 GLY A O 1
ATOM 2480 N N . GLN A 1 313 ? -24.140 -15.585 24.156 1.00 71.75 313 GLN A N 1
ATOM 2481 C CA . GLN A 1 313 ? -23.331 -14.728 23.265 1.00 71.75 313 GLN A CA 1
ATOM 2482 C C . GLN A 1 313 ? -24.075 -13.448 22.874 1.00 71.75 313 GLN A C 1
ATOM 2484 O O . GLN A 1 313 ? -23.522 -12.356 22.952 1.00 71.75 313 GLN A O 1
ATOM 2489 N N . PHE A 1 314 ? -25.361 -13.573 22.541 1.00 72.81 314 PHE A N 1
ATOM 2490 C CA . PHE A 1 314 ? -26.221 -12.412 22.310 1.00 72.81 314 PHE A CA 1
ATOM 2491 C C . PHE A 1 314 ? -26.321 -11.517 23.556 1.00 72.81 314 PHE A C 1
ATOM 2493 O O . PHE A 1 314 ? -26.246 -10.298 23.451 1.00 72.81 314 PHE A O 1
ATOM 2500 N N . GLY A 1 315 ? -26.435 -12.125 24.742 1.00 75.81 315 GLY A N 1
ATOM 2501 C CA . GLY A 1 315 ? -26.490 -11.400 26.012 1.00 75.81 315 GLY A CA 1
ATOM 2502 C C . GLY A 1 315 ? -25.212 -10.611 26.300 1.00 75.81 315 GLY A C 1
ATOM 2503 O O . GLY A 1 315 ? -25.304 -9.485 26.768 1.00 75.81 315 GLY A O 1
ATOM 2504 N N . THR A 1 316 ? -24.037 -11.154 25.973 1.00 78.06 316 THR A N 1
ATOM 2505 C CA . THR A 1 316 ? -22.753 -10.446 26.099 1.00 78.06 316 THR A CA 1
ATOM 2506 C C . THR A 1 316 ? -22.660 -9.270 25.130 1.00 78.06 316 THR A C 1
ATOM 2508 O O . THR A 1 316 ? -22.297 -8.173 25.545 1.00 78.06 316 THR A O 1
ATOM 2511 N N . LEU A 1 317 ? -23.040 -9.472 23.863 1.00 77.38 317 LEU A N 1
ATOM 2512 C CA . LEU A 1 317 ? -23.029 -8.414 22.847 1.00 77.38 317 LEU A CA 1
ATOM 2513 C C . LEU A 1 317 ? -23.951 -7.252 23.239 1.00 77.38 317 LEU A C 1
ATOM 2515 O O . LEU A 1 317 ? -23.527 -6.101 23.247 1.00 77.38 317 LEU A O 1
ATOM 2519 N N . VAL A 1 318 ? -25.194 -7.558 23.622 1.00 79.06 318 VAL A N 1
ATOM 2520 C CA . VAL A 1 318 ? -26.168 -6.546 24.058 1.00 79.06 318 VAL A CA 1
ATOM 2521 C C . VAL A 1 318 ? -25.769 -5.934 25.399 1.00 79.06 318 VAL A C 1
ATOM 2523 O O . VAL A 1 318 ? -25.902 -4.729 25.582 1.00 79.06 318 VAL A O 1
ATOM 2526 N N . GLY A 1 319 ? -25.258 -6.736 26.334 1.00 80.62 319 GLY A N 1
ATOM 2527 C CA . GLY A 1 319 ? -24.833 -6.280 27.656 1.00 80.62 319 GLY A CA 1
ATOM 2528 C C . GLY A 1 319 ? -23.688 -5.271 27.606 1.00 80.62 319 GLY A C 1
ATOM 2529 O O . GLY A 1 319 ? -23.669 -4.359 28.427 1.00 80.62 319 GLY A O 1
ATOM 2530 N N . LEU A 1 320 ? -22.788 -5.386 26.624 1.00 82.81 320 LEU A N 1
ATOM 2531 C CA . LEU A 1 320 ? -21.701 -4.428 26.426 1.00 82.81 320 LEU A CA 1
ATOM 2532 C C . LEU A 1 320 ? -22.213 -3.041 26.010 1.00 82.81 320 LEU A C 1
ATOM 2534 O O . LEU A 1 320 ? -21.720 -2.033 26.506 1.00 82.81 320 LEU A O 1
ATOM 2538 N N . ILE A 1 321 ? -23.211 -2.987 25.124 1.00 82.56 321 ILE A N 1
ATOM 2539 C CA . ILE A 1 321 ? -23.746 -1.725 24.586 1.00 82.56 321 ILE A CA 1
ATOM 2540 C C . ILE A 1 321 ? -24.930 -1.170 25.387 1.00 82.56 321 ILE A C 1
ATOM 2542 O O . ILE A 1 321 ? -25.264 0.006 25.258 1.00 82.56 321 ILE A O 1
ATOM 2546 N N . ALA A 1 322 ? -25.577 -1.984 26.226 1.00 80.94 322 ALA A N 1
ATOM 2547 C CA . ALA A 1 322 ? -26.735 -1.570 27.017 1.00 80.94 322 ALA A CA 1
ATOM 2548 C C . ALA A 1 322 ? -26.467 -0.318 27.880 1.00 80.94 322 ALA A C 1
ATOM 2550 O O . ALA A 1 322 ? -27.314 0.579 27.863 1.00 80.94 322 ALA A O 1
ATOM 2551 N N . PRO A 1 323 ? -25.310 -0.166 28.561 1.00 77.75 323 PRO A N 1
ATOM 2552 C CA . PRO A 1 323 ? -24.983 1.062 29.286 1.00 77.75 323 PRO A CA 1
ATOM 2553 C C . PRO A 1 323 ? -24.950 2.315 28.397 1.00 77.75 323 PRO A C 1
ATOM 2555 O O . PRO A 1 323 ? -25.332 3.390 28.858 1.00 77.75 323 PRO A O 1
ATOM 2558 N N . CYS A 1 324 ? -24.566 2.190 27.121 1.00 74.94 324 CYS A N 1
ATOM 2559 C CA . CYS A 1 324 ? -24.491 3.314 26.182 1.00 74.94 324 CYS A CA 1
ATOM 2560 C C . CYS A 1 324 ? -25.873 3.894 25.845 1.00 74.94 324 CYS A C 1
ATOM 2562 O O . CYS A 1 324 ? -25.993 5.093 25.620 1.00 74.94 324 CYS A O 1
ATOM 2564 N N . THR A 1 325 ? -26.943 3.090 25.914 1.00 73.38 325 THR A N 1
ATOM 2565 C CA . THR A 1 325 ? -28.328 3.575 25.713 1.00 73.38 325 THR A CA 1
ATOM 2566 C C . THR A 1 325 ? -28.784 4.568 26.790 1.00 73.38 325 THR A C 1
ATOM 2568 O O . THR A 1 325 ? -29.699 5.365 26.571 1.00 73.38 325 THR A O 1
ATOM 2571 N N . CYS A 1 326 ? -28.107 4.558 27.940 1.00 73.56 326 CYS A N 1
ATOM 2572 C CA . CYS A 1 326 ? -28.308 5.481 29.049 1.00 73.56 326 CYS A CA 1
ATOM 2573 C C . CYS A 1 326 ? -27.198 6.542 29.137 1.00 73.56 326 CYS A C 1
ATOM 2575 O O . CYS A 1 326 ? -27.152 7.271 30.130 1.00 73.56 326 CYS A O 1
ATOM 2577 N N . ASP A 1 327 ? -26.301 6.641 28.144 1.00 74.44 327 ASP A N 1
ATOM 2578 C CA . ASP A 1 327 ? -25.240 7.647 28.159 1.00 74.44 327 ASP A CA 1
ATOM 2579 C C . ASP A 1 327 ? -25.863 9.052 28.165 1.00 74.44 327 ASP A C 1
ATOM 2581 O O . ASP A 1 327 ? -26.800 9.376 27.427 1.00 74.44 327 ASP A O 1
ATOM 2585 N N . SER A 1 328 ? -25.336 9.899 29.043 1.00 71.69 328 SER A N 1
ATOM 2586 C CA . SER A 1 328 ? -25.667 11.318 29.111 1.00 71.69 328 SER A CA 1
ATOM 2587 C C . SER A 1 328 ? -25.546 12.008 27.745 1.00 71.69 328 SER A C 1
ATOM 2589 O O . SER A 1 328 ? -26.370 12.869 27.411 1.00 71.69 328 SER A O 1
ATOM 2591 N N . HIS A 1 329 ? -24.587 11.587 26.914 1.00 72.25 329 HIS A N 1
ATOM 2592 C CA . HIS A 1 329 ? -24.356 12.180 25.609 1.00 72.25 329 HIS A CA 1
ATOM 2593 C C . HIS A 1 329 ? -25.275 11.604 24.523 1.00 72.25 329 HIS A C 1
ATOM 2595 O O . HIS A 1 329 ? -25.598 10.421 24.491 1.00 72.25 329 HIS A O 1
ATOM 2601 N N . ARG A 1 330 ? -25.776 12.461 23.624 1.00 72.38 330 ARG A N 1
ATOM 2602 C CA . ARG A 1 330 ? -26.779 12.053 22.619 1.00 72.38 330 ARG A CA 1
ATOM 2603 C C . ARG A 1 330 ? -26.172 11.301 21.432 1.00 72.38 330 ARG A C 1
ATOM 2605 O O . ARG A 1 330 ? -26.895 10.563 20.783 1.00 72.38 330 ARG A O 1
ATOM 2612 N N . ARG A 1 331 ? -24.885 11.505 21.130 1.00 71.88 331 ARG A N 1
ATOM 2613 C CA . ARG A 1 331 ? -24.208 10.869 19.981 1.00 71.88 331 ARG A CA 1
ATOM 2614 C C . ARG A 1 331 ? -23.752 9.429 20.252 1.00 71.88 331 ARG A C 1
ATOM 2616 O O . ARG A 1 331 ? -23.434 8.715 19.310 1.00 71.88 331 ARG A O 1
ATOM 2623 N N . THR A 1 332 ? -23.715 9.018 21.519 1.00 65.00 332 THR A N 1
ATOM 2624 C CA . THR A 1 332 ? -23.360 7.660 21.965 1.00 65.00 332 THR A CA 1
ATOM 2625 C C . THR A 1 332 ? -24.577 6.782 22.283 1.00 65.00 332 THR A C 1
ATOM 2627 O O . THR A 1 332 ? -24.399 5.584 22.500 1.00 65.00 332 THR A O 1
ATOM 2630 N N . ARG A 1 333 ? -25.786 7.367 22.296 1.00 66.31 333 ARG A N 1
ATOM 2631 C CA . ARG A 1 333 ? -27.083 6.689 22.460 1.00 66.31 333 ARG A CA 1
ATOM 2632 C C . ARG A 1 333 ? -27.653 6.232 21.126 1.00 66.31 333 ARG A C 1
ATOM 2634 O O . ARG A 1 333 ? -28.180 5.101 21.088 1.00 66.31 333 ARG A O 1
#

pLDDT: mean 87.91, std 12.1, range [44.12, 98.81]

Foldseek 3Di:
DVLLVVLQVLLQCLQPPDDLVVSLVVLLVLLLPADLVDPSSLVSNLLSLLSNLLRHVVSSVVSLVVSDVVCDLDPVPSPQCPSDVPRRDDLLSSLLSSLSSLLSSLLNHDLVVNLVPLLPPRVVSLLVSCVSDDNDQSNLLSSLVSLLSSLVSNVPRPPCVPDANPCLVVLLVVLLVQLVPDDQAADDHLNLLSSLSSLLSSCPGPPHDDLVRLLVVLLSLLSSQLSYDDDDPPDPPRNVSNVSSLVSSLSSNLSSCPVVLDLVSLLSSLVSLLCQCPDPDPSSNLSSQVSNVSSVVSSVVNCPDDPDRPPCSVVVSCVSLVVQVVDPDPSSD

InterPro domains:
  IPR016024 Armadillo-type fold [SSF48371] (20-331)
  IPR045206 Maestro heat-like repeat-containing protein [PTHR23120] (3-333)
  IPR048465 Maestro-like, HEAT-repeats domain [PF21047] (284-333)
  IPR055408 MROH2B-like, HEAT-repeats domain [PF23210] (5-259)

Secondary structure (DSSP, 8-state):
--HHHHHHHHHHHHHHSS-HHHHHHHHHHHHHH--TTSHHHHHHHHHHHHHHHHHHHHHHHHHHHHHHHHT---TT--GGGGT-SSSPPPHHHHHHHHHHHHHHHHHHS-HHHHTTTIIIIIIHHHHHHHHTS---HHHHHHHHHHHHHHHHHHHTSTT-SS---TTHHHHHHHHHHHHHHS-TT---SSHHHHHHHHHHHHHTSSSPPPHHHHHHHHHHHHHHHHTSPPPPTT-HHHHHHHHHHHHHHHHHHHHHHTT--SHHHHHHHHHHHHHHHT-SSHHHHHHHHHHHHHHHHHHHHH-SS-PPPPTTHHHHHHHHHGGGGG-SSSS--

Sequence (333 aa):
TKCGFLYRALGFTLATGLEADKVEVLLLELLYKTDYGNDFDREGVILCFGLCARGQVKTVLNVLHDFEERIQESEQSWQIGAWRKDHPWRRETVKSALMVMYSCVASYCHPQMLLTHVDNPITAKIIHHYSSSCQDICLKMAFMKSVVQVTTAIKNIKDLEDFQFAQKMTLTGIIIATIKAEPTDSLVSPVRTMAMEALSHLSNLKPFYSTEESNELMDISIHSVISLQPPAEDNESIQTLYANAKHALEQLMEGLMQRQLDPKGLQEMVHLLEKWILSEKEGEREKAMNLHLHLLQIYVQSIGVCIPLKLGQFGTLVGLIAPCTCDSHRRTR

Radius of gyration: 23.2 Å; chains: 1; bounding box: 58×47×62 Å